Protein AF-A0A819P4D7-F1 (afdb_monomer_lite)

Foldseek 3Di:
DPPDDALCPCVVVVPPPPPPPPPPPPDPDVPDDPPPPPPPDDPDDQADPVRHGDPPDDADPPDRVPPDQDPVRDDPDDPDDPPPCPPPDDPVVVVVVVVVVVVVVVVCVVVDPPPDDDDPDPVVVVCVVVVPDQCPVCPHPNVCLVVQVFDNDDPLVVVVDDDPDDDDDDPVVVVVVVVVVVVSVVVRVVVRVVSNVVVCVVVVVVVVVVVVVCCVVVVVVDDPPCVVPPPVVVVVVVVVVVVVVVVVVVVVVPDDDPPCPVVVVVVVVVDPPPPPPPPPPDDDPPPPVVPD

Sequence (292 aa):
MSRNYSASQFEQTFVPKRLQMYEVPRDPQPGVHPKATMSLNASNCITDNQGHILPGIKRSERSPFGEFIGTWDLPKKIPGPYHVHPMGRTEKSFNSLCAQRDQTIREMEKARVYEIFRFCRSRCHRAFKKKWNPRKSRWTKAHRKFTGKDLATDTTFEFEKRRDEPVKYKRELWQNTLNAMKRVEEIRTKREKHHIMKRLQQGTLDRKAADLREVRDYIHLVRAPNATKPMEEIEMVQKAIQKREEDGELLAKVGTTVATTKKLSALRRRAPKIEVTMETSDNEQMLEEDMA

Radius of gyration: 44.45 Å; chains: 1; bounding box: 92×106×99 Å

Secondary structure (DSSP, 8-state):
--S---TTTTHHHHS----TT--PPPPPPTT-PPPP---S-----SB-TTSPBPTTSPPPSS-TT-----TTTS-SS--S-----SSS--HHHHHHHHHHHHHHHHHHHHT--------SSHHHHHHHHTT--GGG-TTSHHHHHHTTSS--S-GGGGGGPPPSSPPPP-HHHHHHHHHHHHHHHHHHHHHHHHHHHHHHHHHHHHHHHHHHHHHHHSGGGS--TTTTS-HHHHHHHHHHHHHHHHHHHHHHHT---TTHHHHHHHHTTTS----------S-STTSSSTT-

Structure (mmCIF, N/CA/C/O backbone):
data_AF-A0A819P4D7-F1
#
_entry.id   AF-A0A819P4D7-F1
#
loop_
_atom_site.group_PDB
_atom_site.id
_atom_site.type_symbol
_atom_site.label_atom_id
_atom_site.label_alt_id
_atom_site.label_comp_id
_atom_site.label_asym_id
_atom_site.label_entity_id
_atom_site.label_seq_id
_atom_site.pdbx_PDB_ins_code
_atom_site.Cartn_x
_atom_site.Cartn_y
_atom_site.Cartn_z
_atom_site.occupancy
_atom_site.B_iso_or_equiv
_atom_site.auth_seq_id
_atom_site.auth_comp_id
_atom_site.auth_asym_id
_atom_site.auth_atom_id
_atom_site.pdbx_PDB_model_num
ATOM 1 N N . MET A 1 1 ? 0.516 0.178 7.738 1.00 45.44 1 MET A N 1
ATOM 2 C CA . MET A 1 1 ? -0.062 -0.981 7.063 1.00 45.44 1 MET A CA 1
ATOM 3 C C . MET A 1 1 ? -1.019 -1.601 8.058 1.00 45.44 1 MET A C 1
ATOM 5 O O . MET A 1 1 ? -0.567 -2.229 9.007 1.00 45.44 1 MET A O 1
ATOM 9 N N . SER A 1 2 ? -2.308 -1.278 7.952 1.00 39.62 2 SER A N 1
ATOM 10 C CA . SER A 1 2 ? -3.343 -2.060 8.626 1.00 39.62 2 SER A CA 1
ATOM 11 C C . SER A 1 2 ? -3.263 -3.472 8.048 1.00 39.62 2 SER A C 1
ATOM 13 O O . SER A 1 2 ? -3.121 -3.619 6.836 1.00 39.62 2 SER A O 1
ATOM 15 N N . ARG A 1 3 ? -3.258 -4.496 8.906 1.00 43.16 3 ARG A N 1
ATOM 16 C CA . ARG A 1 3 ? -3.109 -5.893 8.468 1.00 43.16 3 ARG A CA 1
ATOM 17 C C . ARG A 1 3 ? -4.271 -6.357 7.582 1.00 43.16 3 ARG A C 1
ATOM 19 O O . ARG A 1 3 ? -4.066 -7.227 6.762 1.00 43.16 3 ARG A O 1
ATOM 26 N N . ASN A 1 4 ? -5.429 -5.702 7.669 1.00 54.38 4 ASN A N 1
ATOM 27 C CA . ASN A 1 4 ? -6.651 -6.128 6.996 1.00 54.38 4 ASN A CA 1
ATOM 28 C C . ASN A 1 4 ? -7.184 -4.951 6.169 1.00 54.38 4 ASN A C 1
ATOM 30 O O . ASN A 1 4 ? -7.932 -4.127 6.686 1.00 54.38 4 ASN A O 1
ATOM 34 N N . TYR A 1 5 ? -6.725 -4.803 4.928 1.00 52.53 5 TYR A N 1
ATOM 35 C CA . TYR A 1 5 ? -7.295 -3.844 3.978 1.00 52.53 5 TYR A CA 1
ATOM 36 C C . TYR A 1 5 ? -7.951 -4.629 2.843 1.00 52.53 5 TYR A C 1
ATOM 38 O O . TYR A 1 5 ? -7.244 -5.168 1.989 1.00 52.53 5 TYR A O 1
ATOM 46 N N . SER A 1 6 ? -9.285 -4.679 2.823 1.00 64.81 6 SER A N 1
ATOM 47 C CA . SER A 1 6 ? -10.045 -5.113 1.647 1.00 64.81 6 SER A CA 1
ATOM 48 C C . SER A 1 6 ? -10.492 -3.887 0.844 1.00 64.81 6 SER A C 1
ATOM 50 O O . SER A 1 6 ? -10.811 -2.836 1.406 1.00 64.81 6 SER A O 1
ATOM 52 N N . ALA A 1 7 ? -10.458 -3.991 -0.488 1.00 59.94 7 ALA A N 1
ATOM 53 C CA . ALA A 1 7 ? -10.755 -2.875 -1.394 1.00 59.94 7 ALA A CA 1
ATOM 54 C C . ALA A 1 7 ? -12.183 -2.325 -1.206 1.00 59.94 7 ALA A C 1
ATOM 56 O O . ALA A 1 7 ? -12.401 -1.120 -1.335 1.00 59.94 7 ALA A O 1
ATOM 57 N N . SER A 1 8 ? -13.100 -3.198 -0.790 1.00 64.44 8 SER A N 1
ATOM 58 C CA . SER A 1 8 ? -14.515 -2.929 -0.555 1.00 64.44 8 SER A CA 1
ATOM 59 C C . SER A 1 8 ? -14.850 -2.458 0.870 1.00 64.44 8 SER A C 1
ATOM 61 O O . SER A 1 8 ? -15.976 -2.041 1.131 1.00 64.44 8 SER A O 1
ATOM 63 N N . GLN A 1 9 ? -13.884 -2.433 1.804 1.00 66.56 9 GLN A N 1
ATOM 64 C CA . GLN A 1 9 ? -14.132 -2.096 3.220 1.00 66.56 9 GLN A CA 1
ATOM 65 C C . GLN A 1 9 ? -14.664 -0.672 3.446 1.00 66.56 9 GLN A C 1
ATOM 67 O O . GLN A 1 9 ? -15.290 -0.396 4.463 1.00 66.56 9 GLN A O 1
ATOM 72 N N . PHE A 1 10 ? -14.405 0.237 2.507 1.00 60.12 10 PHE A N 1
ATOM 73 C CA . PHE A 1 10 ? -14.859 1.629 2.569 1.00 60.12 10 PHE A CA 1
ATOM 74 C C . PHE A 1 10 ? -15.858 1.958 1.461 1.00 60.12 10 PHE A C 1
ATOM 76 O O . PHE A 1 10 ? -16.242 3.105 1.296 1.00 60.12 10 PHE A O 1
ATOM 83 N N . GLU A 1 11 ? -16.270 0.979 0.662 1.00 61.53 11 GLU A N 1
ATOM 84 C CA . GLU A 1 11 ? -17.141 1.228 -0.487 1.00 61.53 11 GLU A CA 1
ATOM 85 C C . GLU A 1 11 ? -18.518 1.710 -0.018 1.00 61.53 11 GLU A C 1
ATOM 87 O O . GLU A 1 11 ? -19.032 2.693 -0.535 1.00 61.53 11 GLU A O 1
ATOM 92 N N . GLN A 1 12 ? -19.032 1.156 1.084 1.00 62.44 12 GLN A N 1
ATOM 93 C CA . GLN A 1 12 ? -20.298 1.574 1.702 1.00 62.44 12 GLN A CA 1
ATOM 94 C C . GLN A 1 12 ? -20.313 3.018 2.240 1.00 62.44 12 GLN A C 1
ATOM 96 O O . GLN A 1 12 ? -21.392 3.586 2.394 1.00 62.44 12 GLN A O 1
ATOM 101 N N . THR A 1 13 ? -19.156 3.624 2.538 1.00 61.19 13 THR A N 1
ATOM 102 C CA . THR A 1 13 ? -19.086 5.025 3.000 1.00 61.19 13 THR A CA 1
ATOM 103 C C . THR A 1 13 ? -18.946 6.025 1.852 1.00 61.19 13 THR A C 1
ATOM 105 O O . THR A 1 13 ? -19.220 7.207 2.051 1.00 61.19 13 THR A O 1
ATOM 108 N N . PHE A 1 14 ? -18.544 5.563 0.662 1.00 59.50 14 PHE A N 1
ATOM 109 C CA . PHE A 1 14 ? -18.392 6.384 -0.546 1.00 59.50 14 PHE A CA 1
ATOM 110 C C . PHE A 1 14 ? -19.484 6.146 -1.596 1.00 59.50 14 PHE A C 1
ATOM 112 O O . PHE A 1 14 ? -19.656 6.992 -2.472 1.00 59.50 14 PHE A O 1
ATOM 119 N N . VAL A 1 15 ? -20.235 5.040 -1.518 1.00 59.53 15 VAL A N 1
ATOM 120 C CA . VAL A 1 15 ? -21.507 4.902 -2.233 1.00 59.53 15 VAL A CA 1
ATOM 121 C C . VAL A 1 15 ? -22.425 6.000 -1.696 1.00 59.53 15 VAL A C 1
ATOM 123 O O . VAL A 1 15 ? -22.655 6.042 -0.483 1.00 59.53 15 VAL A O 1
ATOM 126 N N . PRO A 1 16 ? -22.934 6.910 -2.546 1.00 50.78 16 PRO A N 1
ATOM 127 C CA . PRO A 1 16 ? -23.887 7.902 -2.091 1.00 50.78 16 PRO A CA 1
ATOM 128 C C . PRO A 1 16 ? -25.101 7.144 -1.556 1.00 50.78 16 PRO A C 1
ATOM 130 O O . PRO A 1 16 ? -25.866 6.551 -2.318 1.00 50.78 16 PRO A O 1
ATOM 133 N N . LYS A 1 17 ? -25.281 7.133 -0.230 1.00 58.25 17 LYS A N 1
ATOM 134 C CA . LYS A 1 17 ? -26.586 6.820 0.351 1.00 58.25 17 LYS A CA 1
ATOM 135 C C . LYS A 1 17 ? -27.528 7.803 -0.322 1.00 58.25 17 LYS A C 1
ATOM 137 O O . LYS A 1 17 ? -27.265 9.000 -0.212 1.00 58.25 17 LYS A O 1
ATOM 142 N N . ARG A 1 18 ? -28.523 7.321 -1.084 1.00 54.91 18 ARG A N 1
ATOM 143 C CA . ARG A 1 18 ? -29.545 8.186 -1.695 1.00 54.91 18 ARG A CA 1
ATOM 144 C C . ARG A 1 18 ? -29.945 9.188 -0.621 1.00 54.91 18 ARG A C 1
ATOM 146 O O . ARG A 1 18 ? -30.497 8.788 0.401 1.00 54.91 18 ARG A O 1
ATOM 153 N N . LEU A 1 19 ? -29.540 10.443 -0.802 1.00 51.12 19 LEU A N 1
ATOM 154 C CA . LEU A 1 19 ? -29.854 11.520 0.116 1.00 51.12 19 LEU A CA 1
ATOM 155 C C . LEU A 1 19 ? -31.378 11.575 0.141 1.00 51.12 19 LEU A C 1
ATOM 157 O O . LEU A 1 19 ? -31.987 12.049 -0.810 1.00 51.12 19 LEU A O 1
ATOM 161 N N . GLN A 1 20 ? -31.999 11.069 1.207 1.00 48.69 20 GLN A N 1
ATOM 162 C CA . GLN A 1 20 ? -33.439 11.208 1.444 1.00 48.69 20 GLN A CA 1
ATOM 163 C C . GLN A 1 20 ? -33.825 12.661 1.779 1.00 48.69 20 GLN A C 1
ATOM 165 O O . GLN A 1 20 ? -34.882 12.905 2.334 1.00 48.69 20 GLN A O 1
ATOM 170 N N . MET A 1 21 ? -32.959 13.629 1.477 1.00 48.25 21 MET A N 1
ATOM 171 C CA . MET A 1 21 ? -33.094 15.034 1.853 1.00 48.25 21 MET A CA 1
ATOM 172 C C . MET A 1 21 ? -32.702 15.951 0.685 1.00 48.25 21 MET A C 1
ATOM 174 O O . MET A 1 21 ? -32.063 16.980 0.874 1.00 48.25 21 MET A O 1
ATOM 178 N N . TYR A 1 22 ? -33.080 15.570 -0.536 1.00 49.00 22 TYR A N 1
ATOM 179 C CA . TYR A 1 22 ? -33.437 16.558 -1.553 1.00 49.00 22 TYR A CA 1
ATOM 180 C C . TYR A 1 22 ? -34.952 16.519 -1.726 1.00 49.00 22 TYR A C 1
ATOM 182 O O . TYR A 1 22 ? -35.467 16.143 -2.776 1.00 49.00 22 TYR A O 1
ATOM 190 N N . GLU A 1 23 ? -35.679 16.894 -0.676 1.00 54.19 23 GLU A N 1
ATOM 191 C CA . GLU A 1 23 ? -36.955 17.541 -0.937 1.00 54.19 23 GLU A CA 1
ATOM 192 C C . GLU A 1 23 ? -36.597 18.880 -1.578 1.00 54.19 23 GLU A C 1
ATOM 194 O O . GLU A 1 23 ? -36.058 19.778 -0.930 1.00 54.19 23 GLU A O 1
ATOM 199 N N . VAL A 1 24 ? -36.806 18.978 -2.892 1.00 53.06 24 VAL A N 1
ATOM 200 C CA . VAL A 1 24 ? -36.931 20.282 -3.542 1.00 53.06 24 VAL A CA 1
ATOM 201 C C . VAL A 1 24 ? -37.967 21.045 -2.709 1.00 53.06 24 VAL A C 1
ATOM 203 O O . VAL A 1 24 ? -39.040 20.477 -2.472 1.00 53.06 24 VAL A O 1
ATOM 206 N N . PRO A 1 25 ? -37.655 22.250 -2.186 1.00 54.22 25 PRO A N 1
ATOM 207 C CA . PRO A 1 25 ? -38.617 23.024 -1.417 1.00 54.22 25 PRO A CA 1
ATOM 208 C C . PRO A 1 25 ? -39.927 23.057 -2.191 1.00 54.22 25 PRO A C 1
ATOM 210 O O . PRO A 1 25 ? -39.917 23.385 -3.375 1.00 54.22 25 PRO A O 1
ATOM 213 N N . ARG A 1 26 ? -41.028 22.636 -1.559 1.00 55.47 26 ARG A N 1
ATOM 214 C CA . ARG A 1 26 ? -42.341 22.647 -2.207 1.00 55.47 26 ARG A CA 1
ATOM 215 C C . ARG A 1 26 ? -42.562 24.049 -2.757 1.00 55.47 26 ARG A C 1
ATOM 217 O O . ARG A 1 26 ? -42.510 24.999 -1.971 1.00 55.47 26 ARG A O 1
ATOM 224 N N . ASP A 1 27 ? -42.784 24.165 -4.065 1.00 58.56 27 ASP A N 1
ATOM 225 C CA . ASP A 1 27 ? -43.141 25.448 -4.657 1.00 58.56 27 ASP A CA 1
ATOM 226 C C . ASP A 1 27 ? -44.324 26.004 -3.851 1.00 58.56 27 ASP A C 1
ATOM 228 O O . ASP A 1 27 ? -45.302 25.275 -3.618 1.00 58.56 27 ASP A O 1
ATOM 232 N N . PRO A 1 28 ? -44.221 27.235 -3.316 1.00 59.72 28 PRO A N 1
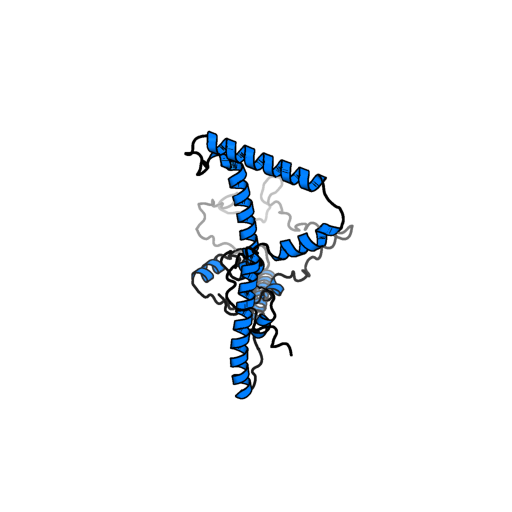ATOM 233 C CA . PRO A 1 28 ? -45.307 27.812 -2.546 1.00 59.72 28 PRO A CA 1
ATOM 234 C C . PRO A 1 28 ? -46.553 27.800 -3.427 1.00 59.72 28 PRO A C 1
ATOM 236 O O . PRO A 1 28 ? -46.482 28.167 -4.601 1.00 59.72 28 PRO A O 1
ATOM 239 N N . GLN A 1 29 ? -47.683 27.333 -2.883 1.00 61.38 29 GLN A N 1
ATOM 240 C CA . GLN A 1 29 ? -48.922 27.291 -3.655 1.00 61.38 29 GLN A CA 1
ATOM 241 C C . GLN A 1 29 ? -49.176 28.676 -4.268 1.00 61.38 29 GLN A C 1
ATOM 243 O O . GLN A 1 29 ? -49.032 29.677 -3.553 1.00 61.38 29 GLN A O 1
ATOM 248 N N . PRO A 1 30 ? -49.517 28.766 -5.566 1.00 53.78 30 PRO A N 1
ATOM 249 C CA . PRO A 1 30 ? -49.748 30.049 -6.211 1.00 53.78 30 PRO A CA 1
ATOM 250 C C . PRO A 1 30 ? -50.834 30.810 -5.438 1.00 53.78 30 PRO A C 1
ATOM 252 O O . PRO A 1 30 ? -51.965 30.348 -5.322 1.00 53.78 30 PRO A O 1
ATOM 255 N N . GLY A 1 31 ? -50.450 31.946 -4.847 1.00 62.72 31 GLY A N 1
ATOM 256 C CA . GLY A 1 31 ? -51.309 32.780 -3.996 1.00 62.72 31 GLY A CA 1
ATOM 257 C C . GLY A 1 31 ? -50.991 32.767 -2.494 1.00 62.72 31 GLY A C 1
ATOM 258 O O . GLY A 1 31 ? -51.570 33.564 -1.759 1.00 62.72 31 GLY A O 1
ATOM 259 N N . VAL A 1 32 ? -50.060 31.931 -2.012 1.00 62.84 32 VAL A N 1
ATOM 260 C CA . VAL A 1 32 ? -49.647 31.910 -0.595 1.00 62.84 32 VAL A CA 1
ATOM 261 C C . VAL A 1 32 ? -48.191 32.351 -0.457 1.00 62.84 32 VAL A C 1
ATOM 263 O O . VAL A 1 32 ? -47.261 31.548 -0.451 1.00 62.84 32 VAL A O 1
ATOM 266 N N . HIS A 1 33 ? -47.987 33.659 -0.331 1.00 59.25 33 HIS A N 1
ATOM 267 C CA . HIS A 1 33 ? -46.703 34.233 0.072 1.00 59.25 33 HIS A CA 1
ATOM 268 C C . HIS A 1 33 ? -46.559 34.141 1.602 1.00 59.25 33 HIS A C 1
ATOM 270 O O . HIS A 1 33 ? -47.569 34.260 2.309 1.00 59.25 33 HIS A O 1
ATOM 276 N N . PRO A 1 34 ? -45.343 33.978 2.160 1.00 58.50 34 PRO A N 1
ATOM 277 C CA . PRO A 1 34 ? -45.145 34.174 3.590 1.00 58.50 34 PRO A CA 1
ATOM 278 C C . PRO A 1 34 ? -45.585 35.600 3.936 1.00 58.50 34 PRO A C 1
ATOM 280 O O . PRO A 1 34 ? -45.047 36.570 3.402 1.00 58.50 34 PRO A O 1
ATOM 283 N N . LYS A 1 35 ? -46.604 35.735 4.792 1.00 59.28 35 LYS A N 1
ATOM 284 C CA . LYS A 1 35 ? -47.033 37.046 5.289 1.00 59.28 35 LYS A CA 1
ATOM 285 C C . LYS A 1 35 ? -45.817 37.698 5.936 1.00 59.28 35 LYS A C 1
ATOM 287 O O . LYS A 1 35 ? -45.205 37.088 6.813 1.00 59.28 35 LYS A O 1
ATOM 292 N N . ALA A 1 36 ? -45.470 38.912 5.508 1.00 56.19 36 ALA A N 1
ATOM 293 C CA . ALA A 1 36 ? -44.514 39.725 6.241 1.00 56.19 36 ALA A CA 1
ATOM 294 C C . ALA A 1 36 ? -44.962 39.726 7.704 1.00 56.19 36 ALA A C 1
ATOM 296 O O . ALA A 1 36 ? -46.117 40.044 7.995 1.00 56.19 36 ALA A O 1
ATOM 297 N N . THR A 1 37 ? -44.091 39.302 8.618 1.00 52.06 37 THR A N 1
ATOM 298 C CA . THR A 1 37 ? -44.315 39.505 10.046 1.00 52.06 37 THR A CA 1
ATOM 299 C C . THR A 1 37 ? -44.428 41.008 10.243 1.00 52.06 37 THR A C 1
ATOM 301 O O . THR A 1 37 ? -43.422 41.708 10.319 1.00 52.06 37 THR A O 1
ATOM 304 N N . MET A 1 38 ? -45.657 41.520 10.260 1.00 49.22 38 MET A N 1
ATOM 305 C CA . MET A 1 38 ? -45.936 42.841 10.786 1.00 49.22 38 MET A CA 1
ATOM 306 C C . MET A 1 38 ? -45.454 42.777 12.227 1.00 49.22 38 MET A C 1
ATOM 308 O O . MET A 1 38 ? -46.011 42.032 13.035 1.00 49.22 38 MET A O 1
ATOM 312 N N . SER A 1 39 ? -44.361 43.473 12.535 1.00 44.41 39 SER A N 1
ATOM 313 C CA . SER A 1 39 ? -44.036 43.737 13.926 1.00 44.41 39 SER A CA 1
ATOM 314 C C . SER A 1 39 ? -45.255 44.445 14.503 1.00 44.41 39 SER A C 1
ATOM 316 O O . SER A 1 39 ? -45.520 45.594 14.163 1.00 44.41 39 SER A O 1
ATOM 318 N N . LEU A 1 40 ? -46.013 43.756 15.357 1.00 52.91 40 LEU A N 1
ATOM 319 C CA . LEU A 1 40 ? -47.090 44.358 16.149 1.00 52.91 40 LEU A CA 1
ATOM 320 C C . LEU A 1 40 ? -46.555 45.437 17.107 1.00 52.91 40 LEU A C 1
ATOM 322 O O . LEU A 1 40 ? -47.333 46.149 17.727 1.00 52.91 40 LEU A O 1
ATOM 326 N N . ASN A 1 41 ? -45.231 45.593 17.179 1.00 56.06 41 ASN A N 1
ATOM 327 C CA . ASN A 1 41 ? -44.552 46.660 17.884 1.00 56.06 41 ASN A CA 1
ATOM 328 C C . ASN A 1 41 ? -43.904 47.582 16.845 1.00 56.06 41 ASN A C 1
ATOM 330 O O . ASN A 1 41 ? -42.719 47.449 16.525 1.00 56.06 41 ASN A O 1
ATOM 334 N N . ALA A 1 42 ? -44.687 48.502 16.287 1.00 57.97 42 ALA A N 1
ATOM 335 C CA . ALA A 1 42 ? -44.108 49.734 15.775 1.00 57.97 42 ALA A CA 1
ATOM 336 C C . ALA A 1 42 ? -43.481 50.465 16.974 1.00 57.97 42 ALA A C 1
ATOM 338 O O . ALA A 1 42 ? -44.080 50.525 18.049 1.00 57.97 42 ALA A O 1
ATOM 339 N N . SER A 1 43 ? -42.258 50.970 16.839 1.00 60.41 43 SER A N 1
ATOM 340 C CA . SER A 1 43 ? -41.668 51.838 17.857 1.00 60.41 43 SER A CA 1
ATOM 341 C C . SER A 1 43 ? -42.530 53.096 17.969 1.00 60.41 43 SER A C 1
ATOM 343 O O . SER A 1 43 ? -42.491 53.946 17.081 1.00 60.41 43 SER A O 1
ATOM 345 N N . ASN A 1 44 ? -43.343 53.189 19.021 1.00 65.31 44 ASN A N 1
ATOM 346 C CA . ASN A 1 44 ? -44.163 54.367 19.278 1.00 65.31 44 ASN A CA 1
ATOM 347 C C . ASN A 1 44 ? -43.245 55.571 19.514 1.00 65.31 44 ASN A C 1
ATOM 349 O O . ASN A 1 44 ? -42.284 55.478 20.281 1.00 65.31 44 ASN A O 1
ATOM 353 N N . CYS A 1 45 ? -43.533 56.692 18.853 1.00 63.34 45 CYS A N 1
ATOM 354 C CA . CYS A 1 45 ? -42.814 57.934 19.100 1.00 63.34 45 CYS A CA 1
ATOM 355 C C . CYS A 1 45 ? -43.055 58.365 20.555 1.00 63.34 45 CYS A C 1
ATOM 357 O O . CYS A 1 45 ? -44.193 58.445 21.008 1.00 63.34 45 CYS A O 1
ATOM 359 N N . ILE A 1 46 ? -41.973 58.594 21.297 1.00 69.19 46 ILE A N 1
ATOM 360 C CA . ILE A 1 46 ? -41.986 58.923 22.735 1.00 69.19 46 ILE A CA 1
ATOM 361 C C . ILE A 1 46 ? -42.286 60.425 22.952 1.00 69.19 46 ILE A C 1
ATOM 363 O O . ILE A 1 46 ? -42.512 60.874 24.077 1.00 69.19 46 ILE A O 1
ATOM 367 N N . THR A 1 47 ? -42.318 61.208 21.871 1.00 73.94 47 THR A N 1
ATOM 368 C CA . THR A 1 47 ? -42.483 62.663 21.884 1.00 73.94 47 THR A CA 1
ATOM 369 C C . THR A 1 47 ? -43.703 63.121 21.091 1.00 73.94 47 THR A C 1
ATOM 371 O O . THR A 1 47 ? -44.024 62.546 20.051 1.00 73.94 47 THR A O 1
ATOM 374 N N . ASP A 1 48 ? -44.322 64.208 21.542 1.00 77.88 48 ASP A N 1
ATOM 375 C CA . ASP A 1 48 ? -45.307 64.986 20.799 1.00 77.88 48 ASP A CA 1
ATOM 376 C C . ASP A 1 48 ? -44.716 65.561 19.509 1.00 77.88 48 ASP A C 1
ATOM 378 O O . ASP A 1 48 ? -43.499 65.696 19.354 1.00 77.88 48 ASP A O 1
ATOM 382 N N . ASN A 1 49 ? -45.590 66.005 18.605 1.00 78.75 49 ASN A N 1
ATOM 383 C CA . ASN A 1 49 ? -45.205 66.637 17.335 1.00 78.75 49 ASN A CA 1
ATOM 384 C C . ASN A 1 49 ? -44.390 67.941 17.511 1.00 78.75 49 ASN A C 1
ATOM 386 O O . ASN A 1 49 ? -43.849 68.460 16.541 1.00 78.75 49 ASN A O 1
ATOM 390 N N . GLN A 1 50 ? -44.289 68.465 18.739 1.00 74.88 50 GLN A N 1
ATOM 391 C CA . GLN A 1 50 ? -43.463 69.621 19.116 1.00 74.88 50 GLN A CA 1
ATOM 392 C C . GLN A 1 50 ? -42.129 69.229 19.785 1.00 74.88 50 GLN A C 1
ATOM 394 O O . GLN A 1 50 ? -41.379 70.094 20.224 1.00 74.88 50 GLN A O 1
ATOM 399 N N . GLY A 1 51 ? -41.822 67.930 19.884 1.00 69.62 51 GLY A N 1
ATOM 400 C CA . GLY A 1 51 ? -40.585 67.411 20.478 1.00 69.62 51 GLY A CA 1
ATOM 401 C C . GLY A 1 51 ? -40.606 67.271 22.005 1.00 69.62 51 GLY A C 1
ATOM 402 O O . GLY A 1 51 ? -39.591 66.918 22.603 1.00 69.62 51 GLY A O 1
ATOM 403 N N . HIS A 1 52 ? -41.744 67.511 22.662 1.00 76.88 52 HIS A N 1
ATOM 404 C CA . HIS A 1 52 ? -41.899 67.285 24.100 1.00 76.88 52 HIS A CA 1
ATOM 405 C C . HIS A 1 52 ? -42.192 65.816 24.408 1.00 76.88 52 HIS A C 1
ATOM 407 O O . HIS A 1 52 ? -42.979 65.183 23.722 1.00 76.88 52 HIS A O 1
ATOM 413 N N . ILE A 1 53 ? -41.575 65.258 25.450 1.00 78.25 53 ILE A N 1
ATOM 414 C CA . ILE A 1 53 ? -41.841 63.876 25.882 1.00 78.25 53 ILE A CA 1
ATOM 415 C C . ILE A 1 53 ? -43.259 63.778 26.459 1.00 78.25 53 ILE A C 1
ATOM 417 O O . ILE A 1 53 ? -43.602 64.587 27.327 1.00 78.25 53 ILE A O 1
ATOM 421 N N . LEU A 1 54 ? -44.017 62.767 26.023 1.00 79.31 54 LEU A N 1
ATOM 422 C CA . LEU A 1 54 ? -45.396 62.509 26.446 1.00 79.31 54 LEU A CA 1
ATOM 423 C C . LEU A 1 54 ? -45.526 62.358 27.980 1.00 79.31 54 LEU A C 1
ATOM 425 O O . LEU A 1 54 ? -44.659 61.748 28.624 1.00 79.31 54 LEU A O 1
ATOM 429 N N . PRO A 1 55 ? -46.612 62.865 28.592 1.00 76.94 55 PRO A N 1
ATOM 430 C CA . PRO A 1 55 ? -46.849 62.729 30.027 1.00 76.94 55 PRO A CA 1
ATOM 431 C C . PRO A 1 55 ? -47.031 61.251 30.416 1.00 76.94 55 PRO A C 1
ATOM 433 O O . PRO A 1 55 ? -47.811 60.526 29.805 1.00 76.94 55 PRO A O 1
ATOM 436 N N . GLY A 1 56 ? -46.295 60.794 31.436 1.00 74.25 56 GLY A N 1
ATOM 437 C CA . GLY A 1 56 ? -46.297 59.398 31.914 1.00 74.25 56 GLY A CA 1
ATOM 438 C C . GLY A 1 56 ? -45.017 58.612 31.602 1.00 74.25 56 GLY A C 1
ATOM 439 O O . GLY A 1 56 ? -44.780 57.558 32.193 1.00 74.25 56 GLY A O 1
ATOM 440 N N . ILE A 1 57 ? -44.149 59.140 30.737 1.00 71.00 57 ILE A N 1
ATOM 441 C CA . ILE A 1 57 ? -42.829 58.565 30.459 1.00 71.00 57 ILE A CA 1
ATOM 442 C C . ILE A 1 57 ? -41.829 59.112 31.484 1.00 71.00 57 ILE A C 1
ATOM 444 O O . ILE A 1 57 ? -41.706 60.326 31.659 1.00 71.00 57 ILE A O 1
ATOM 448 N N . LYS A 1 58 ? -41.128 58.219 32.196 1.00 67.56 58 LYS A N 1
ATOM 449 C CA . LYS A 1 58 ? -40.167 58.600 33.246 1.00 67.56 58 LYS A CA 1
ATOM 450 C C . LYS A 1 58 ? -39.052 59.469 32.651 1.00 67.56 58 LYS A C 1
ATOM 452 O O . LYS A 1 58 ? -38.362 59.035 31.733 1.00 67.56 58 LYS A O 1
ATOM 457 N N . ARG A 1 59 ? -38.863 60.675 33.193 1.00 66.00 59 ARG A N 1
ATOM 458 C CA . ARG A 1 59 ? -37.726 61.558 32.887 1.00 66.00 59 ARG A CA 1
ATOM 459 C C . ARG A 1 59 ? -36.611 61.323 33.905 1.00 66.00 59 ARG A C 1
ATOM 461 O O . ARG A 1 59 ? -36.900 61.044 35.065 1.00 66.00 59 ARG A O 1
ATOM 468 N N . SER A 1 60 ? -35.352 61.443 33.492 1.00 67.00 60 SER A N 1
ATOM 469 C CA . SER A 1 60 ? -34.233 61.508 34.439 1.00 67.00 60 SER A CA 1
ATOM 470 C C . SER A 1 60 ? -34.215 62.861 35.144 1.00 67.00 60 SER A C 1
ATOM 472 O O . SER A 1 60 ? -34.399 63.893 34.504 1.00 67.00 60 SER A O 1
ATOM 474 N N . GLU A 1 61 ? -33.941 62.862 36.447 1.00 66.38 61 GLU A N 1
ATOM 475 C CA . GLU A 1 61 ? -33.913 64.082 37.267 1.00 66.38 61 GLU A CA 1
ATOM 476 C C . GLU A 1 61 ? -32.715 64.991 36.942 1.00 66.38 61 GLU A C 1
ATOM 478 O O . GLU A 1 61 ? -32.779 66.200 37.139 1.00 66.38 61 GLU A O 1
ATOM 483 N N . ARG A 1 62 ? -31.624 64.418 36.416 1.00 65.44 62 ARG A N 1
ATOM 484 C CA . ARG A 1 62 ? -30.333 65.105 36.260 1.00 65.44 62 ARG A CA 1
ATOM 485 C C . ARG A 1 62 ? -30.100 65.731 34.873 1.00 65.44 62 ARG A C 1
ATOM 487 O O . ARG A 1 62 ? -29.314 66.666 34.763 1.00 65.44 62 ARG A O 1
ATOM 494 N N . SER A 1 63 ? -30.753 65.239 33.815 1.00 64.88 63 SER A N 1
ATOM 495 C CA . SER A 1 63 ? -30.576 65.733 32.434 1.00 64.88 63 SER A CA 1
ATOM 496 C C . SER A 1 63 ? -31.836 65.515 31.577 1.00 64.88 63 SER A C 1
ATOM 498 O O . SER A 1 63 ? -32.454 64.454 31.685 1.00 64.88 63 SER A O 1
ATOM 500 N N . PRO A 1 64 ? -32.213 66.458 30.688 1.00 59.34 64 PRO A N 1
ATOM 501 C CA . PRO A 1 64 ? -33.368 66.314 29.792 1.00 59.34 64 PRO A CA 1
ATOM 502 C C . PRO A 1 64 ? -33.212 65.235 28.709 1.00 59.34 64 PRO A C 1
ATOM 504 O O . PRO A 1 64 ? -34.212 64.758 28.182 1.00 59.34 64 PRO A O 1
ATOM 507 N N . PHE A 1 65 ? -31.976 64.846 28.379 1.00 52.38 65 PHE A N 1
ATOM 508 C CA . PHE A 1 65 ? -31.663 63.833 27.361 1.00 52.38 65 PHE A CA 1
ATOM 509 C C . PHE A 1 65 ? -31.378 62.444 27.962 1.00 52.38 65 PHE A C 1
ATOM 511 O O . PHE A 1 65 ? -30.870 61.563 27.272 1.00 52.38 65 PHE A O 1
ATOM 518 N N . GLY A 1 66 ? -31.687 62.238 29.247 1.00 64.94 66 GLY A N 1
ATOM 519 C CA . GLY A 1 66 ? -31.250 61.059 29.997 1.00 64.94 66 GLY A CA 1
ATOM 520 C C . GLY A 1 66 ? -29.961 61.315 30.784 1.00 64.94 66 GLY A C 1
ATOM 521 O O . GLY A 1 66 ? -29.200 62.234 30.474 1.00 64.94 66 GLY A O 1
ATOM 522 N N . GLU A 1 67 ? -29.662 60.466 31.770 1.00 64.94 67 GLU A N 1
ATOM 523 C CA . GLU A 1 67 ? -28.300 60.295 32.306 1.00 64.94 67 GLU A CA 1
ATOM 524 C C . GLU A 1 67 ? -27.459 59.508 31.292 1.00 64.94 67 GLU A C 1
ATOM 526 O O . GLU A 1 67 ? -27.135 58.337 31.480 1.00 64.94 67 GLU A O 1
ATOM 531 N N . PHE A 1 68 ? -27.177 60.127 30.147 1.00 57.75 68 PHE A N 1
ATOM 532 C CA . PHE A 1 68 ? -26.348 59.516 29.121 1.00 57.75 68 PHE A CA 1
ATOM 533 C C . PHE A 1 68 ? -24.904 59.420 29.623 1.00 57.75 68 PHE A C 1
ATOM 535 O O . PHE A 1 68 ? -24.247 60.434 29.853 1.00 57.75 68 PHE A O 1
ATOM 542 N N . ILE A 1 69 ? -24.418 58.192 29.788 1.00 58.88 69 ILE A N 1
ATOM 543 C CA . ILE A 1 69 ? -23.019 57.890 30.087 1.00 58.88 69 ILE A CA 1
ATOM 544 C C . ILE A 1 69 ? -22.383 57.424 28.774 1.00 58.88 69 ILE A C 1
ATOM 546 O O . ILE A 1 69 ? -22.890 56.501 28.132 1.00 58.88 69 ILE A O 1
ATOM 550 N N . GLY A 1 70 ? -21.302 58.080 28.347 1.00 56.16 70 GLY A N 1
ATOM 551 C CA . GLY A 1 70 ? -20.597 57.720 27.118 1.00 56.16 70 GLY A CA 1
ATOM 552 C C . GLY A 1 70 ? -19.996 56.315 27.198 1.00 56.16 70 GLY A C 1
ATOM 553 O O . GLY A 1 70 ? -19.703 55.812 28.278 1.00 56.16 70 GLY A O 1
ATOM 554 N N . THR A 1 71 ? -19.760 55.677 26.049 1.00 56.28 71 THR A N 1
ATOM 555 C CA . THR A 1 71 ? -19.253 54.292 25.953 1.00 56.28 71 THR A CA 1
ATOM 556 C C . THR A 1 71 ? -17.970 54.044 26.760 1.00 56.28 71 THR A C 1
ATOM 558 O O . THR A 1 71 ? -17.724 52.921 27.192 1.00 56.28 71 THR A O 1
ATOM 561 N N . TRP A 1 72 ? -17.164 55.089 26.971 1.00 55.25 72 TRP A N 1
ATOM 562 C CA . TRP A 1 72 ? -15.910 55.047 27.729 1.00 55.25 72 TRP A CA 1
ATOM 563 C C . TRP A 1 72 ? -16.071 55.323 29.228 1.00 55.25 72 TRP A C 1
ATOM 565 O O . TRP A 1 72 ? -15.223 54.897 30.007 1.00 55.25 72 TRP A O 1
ATOM 575 N N . ASP A 1 73 ? -17.171 55.963 29.626 1.00 58.72 73 ASP A N 1
ATOM 576 C CA . ASP A 1 73 ? -17.474 56.326 31.015 1.00 58.72 73 ASP A CA 1
ATOM 577 C C . ASP A 1 73 ? -18.381 55.287 31.700 1.00 58.72 73 ASP A C 1
ATOM 579 O O . ASP A 1 73 ? -18.742 55.421 32.871 1.00 58.72 73 ASP A O 1
ATOM 583 N N . LEU A 1 74 ? -18.753 54.220 30.982 1.00 60.53 74 LEU A N 1
ATOM 584 C CA . LEU A 1 74 ? -19.509 53.099 31.527 1.00 60.53 74 LEU A CA 1
ATOM 585 C C . LEU A 1 74 ? -18.658 52.317 32.547 1.00 60.53 74 LEU A C 1
ATOM 587 O O . LEU A 1 74 ? -17.532 51.909 32.239 1.00 60.53 74 LEU A O 1
ATOM 591 N N . PRO A 1 75 ? -19.197 51.984 33.733 1.00 58.47 75 PRO A N 1
ATOM 592 C CA . PRO A 1 75 ? -18.538 51.029 34.614 1.00 58.47 75 PRO A CA 1
ATOM 593 C C . PRO A 1 75 ? -18.396 49.671 33.905 1.00 58.47 75 PRO A C 1
ATOM 595 O O . PRO A 1 75 ? -19.285 49.248 33.165 1.00 58.47 75 PRO A O 1
ATOM 598 N N . LYS A 1 76 ? -17.303 48.934 34.177 1.00 54.31 76 LYS A N 1
ATOM 599 C CA . LYS A 1 76 ? -17.002 47.608 33.577 1.00 54.31 76 LYS A CA 1
ATOM 600 C C . LYS A 1 76 ? -18.161 46.596 33.645 1.00 54.31 76 LYS A C 1
ATOM 602 O O . LYS A 1 76 ? -18.169 45.631 32.884 1.00 54.31 76 LYS A O 1
ATOM 607 N N . LYS A 1 77 ? -19.110 46.785 34.567 1.00 51.75 77 LYS A N 1
ATOM 608 C CA . LYS A 1 77 ? -20.399 46.088 34.636 1.00 51.75 77 LYS A CA 1
ATOM 609 C C . LYS A 1 77 ? -21.491 47.103 34.967 1.00 51.75 77 LYS A C 1
ATOM 611 O O . LYS A 1 77 ? -21.398 47.766 35.995 1.00 51.75 77 LYS A O 1
ATOM 616 N N . ILE A 1 78 ? -22.530 47.173 34.138 1.00 51.31 78 ILE A N 1
ATOM 617 C CA . ILE A 1 78 ? -23.739 47.955 34.421 1.00 51.31 78 ILE A CA 1
ATOM 618 C C . ILE A 1 78 ? -24.736 47.046 35.155 1.00 51.31 78 ILE A C 1
ATOM 620 O O . ILE A 1 78 ? -25.142 46.029 34.586 1.00 51.31 78 ILE A O 1
ATOM 624 N N . PRO A 1 79 ? -25.149 47.362 36.393 1.00 48.88 79 PRO A N 1
ATOM 625 C CA . PRO A 1 79 ? -26.237 46.657 37.054 1.00 48.88 79 PRO A CA 1
ATOM 626 C C . PRO A 1 79 ? -27.579 47.270 36.613 1.00 48.88 79 PRO A C 1
ATOM 628 O O . PRO A 1 79 ? -28.048 48.249 37.181 1.00 48.88 79 PRO A O 1
ATOM 631 N N . GLY A 1 80 ? -28.183 46.708 35.564 1.00 48.31 80 GLY A N 1
ATOM 632 C CA . GLY A 1 80 ? -29.502 47.071 35.022 1.00 48.31 80 GLY A CA 1
ATOM 633 C C . GLY A 1 80 ? -30.135 45.869 34.307 1.00 48.31 80 GLY A C 1
ATOM 634 O O . GLY A 1 80 ? -29.413 44.913 34.023 1.00 48.31 80 GLY A O 1
ATOM 635 N N . PRO A 1 81 ? -31.465 45.849 34.087 1.00 42.50 81 PRO A N 1
ATOM 636 C CA . PRO A 1 81 ? -32.250 44.622 33.999 1.00 42.50 81 PRO A CA 1
ATOM 637 C C . PRO A 1 81 ? -31.741 43.729 32.873 1.00 42.50 81 PRO A C 1
ATOM 639 O O . PRO A 1 81 ? -31.700 44.129 31.710 1.00 42.50 81 PRO A O 1
ATOM 642 N N . TYR A 1 82 ? -31.354 42.508 33.239 1.00 45.66 82 TYR A N 1
ATOM 643 C CA . TYR A 1 82 ? -30.977 41.465 32.301 1.00 45.66 82 TYR A CA 1
ATOM 644 C C . TYR A 1 82 ? -32.165 41.185 31.374 1.00 45.66 82 TYR A C 1
ATOM 646 O O . TYR A 1 82 ? -33.034 40.372 31.686 1.00 45.66 82 TYR A O 1
ATOM 654 N N . HIS A 1 83 ? -32.218 41.839 30.216 1.00 42.53 83 HIS A N 1
ATOM 655 C CA . HIS A 1 83 ? -32.980 41.302 29.103 1.00 42.53 83 HIS A CA 1
ATOM 656 C C . HIS A 1 83 ? -32.309 39.983 28.730 1.00 42.53 83 HIS A C 1
ATOM 658 O O . HIS A 1 83 ? -31.185 39.948 28.229 1.00 42.53 83 HIS A O 1
ATOM 664 N N . VAL A 1 84 ? -32.979 38.883 29.063 1.00 47.62 84 VAL A N 1
ATOM 665 C CA . VAL A 1 84 ? -32.484 37.517 28.902 1.00 47.62 84 VAL A CA 1
ATOM 666 C C . VAL A 1 84 ? -32.495 37.128 27.426 1.00 47.62 84 VAL A C 1
ATOM 668 O O . VAL A 1 84 ? -33.259 36.263 27.027 1.00 47.62 84 VAL A O 1
ATOM 671 N N . HIS A 1 85 ? -31.685 37.754 26.575 1.00 44.94 85 HIS A N 1
ATOM 672 C CA . HIS A 1 85 ? -31.626 37.379 25.163 1.00 44.94 85 HIS A CA 1
ATOM 673 C C . HIS A 1 85 ? -30.219 37.507 24.568 1.00 4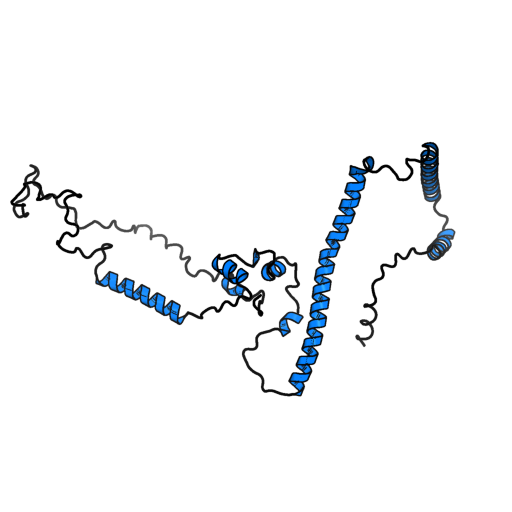4.94 85 HIS A C 1
ATOM 675 O O . HIS A 1 85 ? -29.885 38.544 24.003 1.00 44.94 85 HIS A O 1
ATOM 681 N N . PRO A 1 86 ? -29.429 36.413 24.562 1.00 50.25 86 PRO A N 1
ATOM 682 C CA . PRO A 1 86 ? -28.274 36.298 23.675 1.00 50.25 86 PRO A CA 1
ATOM 683 C C . PRO A 1 86 ? -28.681 36.223 22.193 1.00 50.25 86 PRO A C 1
ATOM 685 O O . PRO A 1 86 ? -27.898 36.613 21.344 1.00 50.25 86 PRO A O 1
ATOM 688 N N . MET A 1 87 ? -29.900 35.756 21.881 1.00 47.53 87 MET A N 1
ATOM 689 C CA . MET A 1 87 ? -30.537 35.791 20.551 1.00 47.53 87 MET A CA 1
ATOM 690 C C . MET A 1 87 ? -32.067 35.637 20.709 1.00 47.53 87 MET A C 1
ATOM 692 O O . MET A 1 87 ? -32.593 34.558 20.460 1.00 47.53 87 MET A O 1
ATOM 696 N N . GLY A 1 88 ? -32.777 36.658 21.204 1.00 49.38 88 GLY A N 1
ATOM 697 C CA . GLY A 1 88 ? -34.245 36.839 21.086 1.00 49.38 88 GLY A CA 1
ATOM 698 C C . GLY A 1 88 ? -35.213 35.669 21.379 1.00 49.38 88 GLY A C 1
ATOM 699 O O . GLY A 1 88 ? -36.357 35.715 20.938 1.00 49.38 88 GLY A O 1
ATOM 700 N N . ARG A 1 89 ? -34.797 34.594 22.053 1.00 53.84 89 ARG A N 1
ATOM 701 C CA . ARG A 1 89 ? -35.582 33.363 22.232 1.00 53.84 89 ARG A CA 1
ATOM 702 C C . ARG A 1 89 ? -36.060 33.211 23.668 1.00 53.84 89 ARG A C 1
ATOM 704 O O . ARG A 1 89 ? -35.266 33.335 24.597 1.00 53.84 89 ARG A O 1
ATOM 711 N N . THR A 1 90 ? -37.353 32.932 23.848 1.00 68.50 90 THR A N 1
ATOM 712 C CA . THR A 1 90 ? -37.944 32.636 25.163 1.00 68.50 90 THR A CA 1
ATOM 713 C C . THR A 1 90 ? -37.212 31.467 25.819 1.00 68.50 90 THR A C 1
ATOM 715 O O . THR A 1 90 ? -36.779 30.540 25.132 1.00 68.50 90 THR A O 1
ATOM 718 N N . GLU A 1 91 ? -37.104 31.472 27.146 1.00 70.62 91 GLU A N 1
ATOM 719 C CA . GLU A 1 91 ? -36.383 30.450 27.920 1.00 70.62 91 GLU A CA 1
ATOM 720 C C . GLU A 1 91 ? -36.820 29.016 27.569 1.00 70.62 91 GLU A C 1
ATOM 722 O O . GLU A 1 91 ? -35.995 28.124 27.376 1.00 70.62 91 GLU A O 1
ATOM 727 N N . LYS A 1 92 ? -38.125 28.816 27.341 1.00 72.00 92 LYS A N 1
ATOM 728 C CA . LYS A 1 92 ? -38.693 27.539 26.880 1.00 72.00 92 LYS A CA 1
ATOM 729 C C . LYS A 1 92 ? -38.089 27.070 25.552 1.00 72.00 92 LYS A C 1
ATOM 731 O O . LYS A 1 92 ? -37.774 25.893 25.396 1.00 72.00 92 LYS A O 1
ATOM 736 N N . SER A 1 93 ? -37.907 27.985 24.600 1.00 66.50 93 SER A N 1
ATOM 737 C CA . SER A 1 93 ? -37.333 27.666 23.289 1.00 66.50 93 SER A CA 1
ATOM 738 C C . SER A 1 93 ? -35.823 27.415 23.351 1.00 66.50 93 SER A C 1
ATOM 740 O O . SER A 1 93 ? -35.326 26.541 22.645 1.00 66.50 93 SER A O 1
ATOM 742 N N . PHE A 1 94 ? -35.102 28.110 24.235 1.00 73.06 94 PHE A N 1
ATOM 743 C CA . PHE A 1 94 ? -33.689 27.836 24.506 1.00 73.06 94 PHE A CA 1
ATOM 744 C C . PHE A 1 94 ? -33.501 26.436 25.105 1.00 73.06 94 PHE A C 1
ATOM 746 O O . PHE A 1 94 ? -32.709 25.644 24.595 1.00 73.06 94 PHE A O 1
ATOM 753 N N . ASN A 1 95 ? -34.301 26.093 26.116 1.00 79.44 95 ASN A N 1
ATOM 754 C CA . ASN A 1 95 ? -34.260 24.780 26.756 1.00 79.44 95 ASN A CA 1
ATOM 755 C C . ASN A 1 95 ? -34.637 23.653 25.781 1.00 79.44 95 ASN A C 1
ATOM 757 O O . ASN A 1 95 ? -33.996 22.605 25.783 1.00 79.44 95 ASN A O 1
ATOM 761 N N . SER A 1 96 ? -35.611 23.882 24.893 1.00 72.69 96 SER A N 1
ATOM 762 C CA . SER A 1 96 ? -35.987 22.928 23.839 1.00 72.69 96 SER A CA 1
ATOM 763 C C . SER A 1 96 ? -34.853 22.669 22.836 1.00 72.69 96 SER A C 1
ATOM 765 O O . SER A 1 96 ? -34.596 21.515 22.493 1.00 72.69 96 SER A O 1
ATOM 767 N N . LEU A 1 97 ? -34.126 23.708 22.414 1.00 70.69 97 LEU A N 1
ATOM 768 C CA . LEU A 1 97 ? -32.978 23.565 21.510 1.00 70.69 97 LEU A CA 1
ATOM 769 C C . LEU A 1 97 ? -31.788 22.870 22.179 1.00 70.69 97 LEU A C 1
ATOM 771 O O . LEU A 1 97 ? -31.149 22.019 21.561 1.00 70.69 97 LEU A O 1
ATOM 775 N N . CYS A 1 98 ? -31.501 23.201 23.441 1.00 76.62 98 CYS A N 1
ATOM 776 C CA . CYS A 1 98 ? -30.490 22.491 24.224 1.00 76.62 98 CYS A CA 1
ATOM 777 C C . CYS A 1 98 ? -30.853 21.009 24.367 1.00 76.62 98 CYS A C 1
ATOM 779 O O . CYS A 1 98 ? -30.007 20.155 24.116 1.00 76.62 98 CYS A O 1
ATOM 781 N N . ALA A 1 99 ? -32.119 20.694 24.659 1.00 81.75 99 ALA A N 1
ATOM 782 C CA . ALA A 1 99 ? -32.595 19.317 24.730 1.00 81.75 99 ALA A CA 1
ATOM 783 C C . ALA A 1 99 ? -32.453 18.578 23.385 1.00 81.75 99 ALA A C 1
ATOM 785 O O . ALA A 1 99 ? -31.965 17.452 23.373 1.00 81.75 99 ALA A O 1
ATOM 786 N N . GLN A 1 100 ? -32.785 19.211 22.252 1.00 76.94 100 GLN A N 1
ATOM 787 C CA . GLN A 1 100 ? -32.582 18.631 20.914 1.00 76.94 100 GLN A CA 1
ATOM 788 C C . GLN A 1 100 ? -31.100 18.387 20.594 1.00 76.94 100 GLN A C 1
ATOM 790 O O . GLN A 1 100 ? -30.737 17.324 20.088 1.00 76.94 100 GLN A O 1
ATOM 795 N N . ARG A 1 101 ? -30.217 19.338 20.917 1.00 82.25 101 ARG A N 1
ATOM 796 C CA . ARG A 1 101 ? -28.765 19.169 20.762 1.00 82.25 101 ARG A CA 1
ATOM 797 C C . ARG A 1 101 ? -28.259 17.999 21.604 1.00 82.25 101 ARG A C 1
ATOM 799 O O . ARG A 1 101 ? -27.512 17.158 21.122 1.00 82.25 101 ARG A O 1
ATOM 806 N N . ASP A 1 102 ? -28.678 17.920 22.857 1.00 82.00 102 ASP A N 1
ATOM 807 C CA . ASP A 1 102 ? -28.214 16.869 23.757 1.00 82.00 102 ASP A CA 1
ATOM 808 C C . ASP A 1 102 ? -28.787 15.499 23.355 1.00 82.00 102 ASP A C 1
ATOM 810 O O . ASP A 1 102 ? -28.105 14.483 23.468 1.00 82.00 102 ASP A O 1
ATOM 814 N N . GLN A 1 103 ? -30.007 15.460 22.815 1.00 83.88 103 GLN A N 1
ATOM 815 C CA . GLN A 1 103 ? -30.631 14.254 22.276 1.00 83.88 103 GLN A CA 1
ATOM 816 C C . GLN A 1 103 ? -29.929 13.766 21.004 1.00 83.88 103 GLN A C 1
ATOM 818 O O . GLN A 1 103 ? -29.600 12.587 20.919 1.00 83.88 103 GLN A O 1
ATOM 823 N N . THR A 1 104 ? -29.591 14.670 20.081 1.00 75.00 104 THR A N 1
ATOM 824 C CA . THR A 1 104 ? -28.784 14.340 18.892 1.00 75.00 104 THR A CA 1
ATOM 825 C C . THR A 1 104 ? -27.376 13.877 19.267 1.00 75.00 104 THR A C 1
ATOM 827 O O . THR A 1 104 ? -26.904 12.889 18.716 1.00 75.00 104 THR A O 1
ATOM 830 N N . ILE A 1 105 ? -26.721 14.496 20.257 1.00 77.12 105 ILE A N 1
ATOM 831 C CA . ILE A 1 105 ? -25.437 14.009 20.793 1.00 77.12 105 ILE A CA 1
ATOM 832 C C . ILE A 1 105 ? -25.592 12.595 21.368 1.00 77.12 105 ILE A C 1
ATOM 834 O O . ILE A 1 105 ? -24.803 11.720 21.024 1.00 77.12 105 ILE A O 1
ATOM 838 N N . ARG A 1 106 ? -26.628 12.331 22.177 1.00 79.94 106 ARG A N 1
ATOM 839 C CA . ARG A 1 106 ? -26.900 10.994 22.740 1.00 79.94 106 ARG A CA 1
ATOM 840 C C . ARG A 1 106 ? -27.224 9.954 21.671 1.00 79.94 106 ARG A C 1
ATOM 842 O O . ARG A 1 106 ? -26.825 8.803 21.809 1.00 79.94 106 ARG A O 1
ATOM 849 N N . GLU A 1 107 ? -27.946 10.322 20.619 1.00 76.88 107 GLU A N 1
ATOM 850 C CA . GLU A 1 107 ? -28.218 9.452 19.470 1.00 76.88 107 GLU A CA 1
ATOM 851 C C . GLU A 1 107 ? -26.938 9.163 18.684 1.00 76.88 107 GLU A C 1
ATOM 853 O O . GLU A 1 107 ? -26.668 8.006 18.362 1.00 76.88 107 GLU A O 1
ATOM 858 N N . MET A 1 108 ? -26.096 10.179 18.462 1.00 70.38 108 MET A N 1
ATOM 859 C CA . MET A 1 108 ? -24.769 10.005 17.870 1.00 70.38 108 MET A CA 1
ATOM 860 C C . MET A 1 108 ? -23.855 9.141 18.743 1.00 70.38 108 MET A C 1
ATOM 862 O O . MET A 1 108 ? -23.053 8.391 18.196 1.00 70.38 108 MET A O 1
ATOM 866 N N . GLU A 1 109 ? -23.969 9.217 20.071 1.00 71.31 109 GLU A N 1
ATOM 867 C CA . GLU A 1 109 ? -23.233 8.390 21.034 1.00 71.31 109 GLU A CA 1
ATOM 868 C C . GLU A 1 109 ? -23.754 6.949 21.106 1.00 71.31 109 GLU A C 1
ATOM 870 O O . GLU A 1 109 ? -22.952 6.019 21.117 1.00 71.31 109 GLU A O 1
ATOM 875 N N . LYS A 1 110 ? -25.074 6.734 21.062 1.00 70.62 110 LYS A N 1
ATOM 876 C CA . LYS A 1 110 ? -25.684 5.397 20.942 1.00 70.62 110 LYS A CA 1
ATOM 877 C C . LYS A 1 110 ? -25.340 4.725 19.613 1.00 70.62 110 LYS A C 1
ATOM 879 O O . LYS A 1 110 ? -25.122 3.520 19.576 1.00 70.62 110 LYS A O 1
ATOM 884 N N . ALA A 1 111 ? -25.259 5.501 18.533 1.00 62.91 111 ALA A N 1
ATOM 885 C CA . ALA A 1 111 ? -24.820 5.037 17.219 1.00 62.91 111 ALA A CA 1
ATOM 886 C C . ALA A 1 111 ? -23.289 4.948 17.091 1.00 62.91 111 ALA A C 1
ATOM 888 O O . ALA A 1 111 ? -22.774 4.560 16.038 1.00 62.91 111 ALA A O 1
ATOM 889 N N . ARG A 1 112 ? -22.538 5.318 18.138 1.00 51.09 112 ARG A N 1
ATOM 890 C CA . ARG A 1 112 ? -21.080 5.412 18.107 1.00 51.09 112 ARG A CA 1
ATOM 891 C C . ARG A 1 112 ? -20.458 4.031 18.217 1.00 51.09 112 ARG A C 1
ATOM 893 O O . ARG A 1 112 ? -19.914 3.628 19.240 1.00 51.09 112 ARG A O 1
ATOM 900 N N . VAL A 1 113 ? -20.451 3.323 17.098 1.00 56.03 113 VAL A N 1
ATOM 901 C CA . VAL A 1 113 ? -19.420 2.325 16.846 1.00 56.03 113 VAL A CA 1
ATOM 902 C C . VAL A 1 113 ? -18.109 3.107 16.769 1.00 56.03 113 VAL A C 1
ATOM 904 O O . VAL A 1 113 ? -17.853 3.811 15.794 1.00 56.03 113 VAL A O 1
ATOM 907 N N . TYR A 1 114 ? -17.304 3.084 17.832 1.00 66.25 114 TYR A N 1
ATOM 908 C CA . TYR A 1 114 ? -15.991 3.721 17.803 1.00 66.25 114 TYR A CA 1
ATOM 909 C C . TYR A 1 114 ? -15.157 3.057 16.702 1.00 66.25 114 TYR A C 1
ATOM 911 O O . TYR A 1 114 ? -14.715 1.916 16.841 1.00 66.25 114 TYR A O 1
ATOM 919 N N . GLU A 1 115 ? -14.948 3.760 15.590 1.00 79.00 115 GLU A N 1
ATOM 920 C CA . GLU A 1 115 ? -14.073 3.286 14.525 1.00 79.00 115 GLU A CA 1
ATOM 921 C C . GLU A 1 115 ? -12.624 3.304 15.024 1.00 79.00 115 GLU A C 1
ATOM 923 O O . GLU A 1 115 ? -11.994 4.351 15.201 1.00 79.00 115 GLU A O 1
ATOM 928 N N . ILE A 1 116 ? -12.088 2.114 15.293 1.00 87.69 116 ILE A N 1
ATOM 929 C CA . ILE A 1 116 ? -10.716 1.954 15.772 1.00 87.69 116 ILE A CA 1
ATOM 930 C C . ILE A 1 116 ? -9.760 1.981 14.574 1.00 87.69 116 ILE A C 1
ATOM 932 O O . ILE A 1 116 ? -9.627 0.999 13.839 1.00 87.69 116 ILE A O 1
ATOM 936 N N . PHE A 1 117 ? -9.012 3.075 14.414 1.00 91.88 117 PHE A N 1
ATOM 937 C CA . PHE A 1 117 ? -7.949 3.178 13.410 1.00 91.88 117 PHE A CA 1
ATOM 938 C C . PHE A 1 117 ? -6.598 2.715 13.968 1.00 91.88 117 PHE A C 1
ATOM 940 O O . PHE A 1 117 ? -6.028 3.329 14.870 1.00 91.88 117 PHE A O 1
ATOM 947 N N . ARG A 1 118 ? -6.035 1.643 13.394 1.00 93.38 118 ARG A N 1
ATOM 948 C CA . ARG A 1 118 ? -4.703 1.128 13.756 1.00 93.38 118 ARG A CA 1
ATOM 949 C C . ARG A 1 118 ? -3.644 1.594 12.757 1.00 93.38 118 ARG A C 1
ATOM 951 O O . ARG A 1 118 ? -3.756 1.351 11.555 1.00 93.38 118 ARG A O 1
ATOM 958 N N . PHE A 1 119 ? -2.567 2.199 13.255 1.00 94.94 119 PHE A N 1
ATOM 959 C CA . PHE A 1 119 ? -1.446 2.676 12.440 1.00 94.94 119 PHE A CA 1
ATOM 960 C C . PHE A 1 119 ? -0.175 1.890 12.750 1.00 94.94 119 PHE A C 1
ATOM 962 O O . PHE A 1 119 ? 0.109 1.586 13.900 1.00 94.94 119 PHE A O 1
ATOM 969 N N . CYS A 1 120 ? 0.629 1.595 11.726 1.00 93.62 120 CYS A N 1
ATOM 970 C CA . CYS A 1 120 ? 1.883 0.861 11.931 1.00 93.62 120 CYS A CA 1
ATOM 971 C C . CYS A 1 120 ? 3.020 1.737 12.473 1.00 93.62 120 CYS A C 1
ATOM 973 O O . CYS A 1 120 ? 3.963 1.214 13.048 1.00 93.62 120 CYS A O 1
ATOM 975 N N . ARG A 1 121 ? 2.994 3.050 12.199 1.00 95.06 121 ARG A N 1
ATOM 976 C CA . ARG A 1 121 ? 4.063 4.011 12.519 1.00 95.06 121 ARG A CA 1
ATOM 977 C C . ARG A 1 121 ? 3.484 5.412 12.699 1.00 95.06 121 ARG A C 1
ATOM 979 O O . ARG A 1 121 ? 2.453 5.742 12.101 1.00 95.06 121 ARG A O 1
ATOM 986 N N . SER A 1 122 ? 4.214 6.270 13.411 1.00 96.56 122 SER A N 1
ATOM 987 C CA . SER A 1 122 ? 3.844 7.672 13.662 1.00 96.56 122 SER A CA 1
ATOM 988 C C . SER A 1 122 ? 3.611 8.478 12.377 1.00 96.56 122 SER A C 1
ATOM 990 O O . SER A 1 122 ? 2.687 9.287 12.327 1.00 96.56 122 SER A O 1
ATOM 992 N N . ARG A 1 123 ? 4.361 8.206 11.297 1.00 95.31 123 ARG A N 1
ATOM 993 C CA . ARG A 1 123 ? 4.151 8.822 9.971 1.00 95.31 123 ARG A CA 1
ATOM 994 C C . ARG A 1 123 ? 2.717 8.648 9.461 1.00 95.31 123 ARG A C 1
ATOM 996 O O . ARG A 1 123 ? 2.123 9.611 8.989 1.00 95.31 123 ARG A O 1
ATOM 1003 N N . CYS A 1 124 ? 2.162 7.437 9.560 1.00 95.31 124 CYS A N 1
ATOM 1004 C CA . CYS A 1 124 ? 0.807 7.147 9.078 1.00 95.31 124 CYS A CA 1
ATOM 1005 C C . CYS A 1 124 ? -0.245 7.846 9.945 1.00 95.31 124 CYS A C 1
ATOM 1007 O O . CYS A 1 124 ? -1.194 8.410 9.415 1.00 95.31 124 CYS A O 1
ATOM 1009 N N . HIS A 1 125 ? -0.033 7.867 11.263 1.00 95.44 125 HIS A N 1
ATOM 1010 C CA . HIS A 1 125 ? -0.916 8.556 12.200 1.00 95.44 125 HIS A CA 1
ATOM 1011 C C . HIS A 1 125 ? -0.925 10.078 11.973 1.00 95.44 125 HIS A C 1
ATOM 1013 O O . HIS A 1 125 ? -1.988 10.690 11.923 1.00 95.44 125 HIS A O 1
ATOM 1019 N N . ARG A 1 126 ? 0.243 10.701 11.748 1.00 96.62 126 ARG A N 1
ATOM 1020 C CA . ARG A 1 126 ? 0.335 12.130 11.396 1.00 96.62 126 ARG A CA 1
ATOM 1021 C C . ARG A 1 126 ? -0.325 12.433 10.050 1.00 96.62 126 ARG A C 1
ATOM 1023 O O . ARG A 1 126 ? -1.039 13.422 9.948 1.00 96.62 126 ARG A O 1
ATOM 1030 N N . ALA A 1 127 ? -0.113 11.592 9.036 1.00 95.31 127 ALA A N 1
ATOM 1031 C CA . ALA A 1 127 ? -0.768 11.746 7.735 1.00 95.31 127 ALA A CA 1
ATOM 1032 C C . ALA A 1 127 ? -2.300 11.664 7.862 1.00 95.31 127 ALA A C 1
ATOM 1034 O O . ALA A 1 127 ? -3.008 12.483 7.283 1.00 95.31 127 ALA A O 1
ATOM 1035 N N . PHE A 1 128 ? -2.801 10.736 8.681 1.00 95.12 128 PHE A N 1
ATOM 1036 C CA . PHE A 1 128 ? -4.226 10.617 8.984 1.00 95.12 128 PHE A CA 1
ATOM 1037 C C . PHE A 1 128 ? -4.776 11.849 9.715 1.00 95.12 128 PHE A C 1
ATOM 1039 O O . PHE A 1 128 ? -5.788 12.397 9.291 1.00 95.12 128 PHE A O 1
ATOM 1046 N N . LYS A 1 129 ? -4.079 12.358 10.743 1.00 94.19 129 LYS A N 1
ATOM 1047 C CA . LYS A 1 129 ? -4.455 13.611 11.430 1.00 94.19 129 LYS A CA 1
ATOM 1048 C C . LYS A 1 129 ? -4.506 14.810 10.481 1.00 94.19 129 LYS A C 1
ATOM 1050 O O . LYS A 1 129 ? -5.376 15.660 10.611 1.00 94.19 129 LYS A O 1
ATOM 1055 N N . LYS A 1 130 ? -3.610 14.846 9.490 1.00 94.44 130 LYS A N 1
ATOM 1056 C CA . LYS A 1 130 ? -3.606 15.840 8.406 1.00 94.44 130 LYS A CA 1
ATOM 1057 C C . LYS A 1 130 ? -4.648 15.562 7.311 1.00 94.44 130 LYS A C 1
ATOM 1059 O O . LYS A 1 130 ? -4.642 16.246 6.294 1.00 94.44 130 LYS A O 1
ATOM 1064 N N . LYS A 1 131 ? -5.516 14.561 7.491 1.00 92.62 131 LYS A N 1
ATOM 1065 C CA . LYS A 1 131 ? -6.568 14.146 6.550 1.00 92.62 131 LYS A CA 1
ATOM 1066 C C . LYS A 1 131 ? -6.036 13.810 5.151 1.00 92.62 131 LYS A C 1
ATOM 1068 O O . LYS A 1 131 ? -6.692 14.047 4.140 1.00 92.62 131 LYS A O 1
ATOM 1073 N N . TRP A 1 132 ? -4.830 13.245 5.073 1.00 93.44 132 TRP A N 1
ATOM 1074 C CA . TRP A 1 132 ? -4.267 12.809 3.797 1.00 93.44 132 TRP A CA 1
ATOM 1075 C C . TRP A 1 132 ? -5.009 11.581 3.271 1.00 93.44 132 TRP A C 1
ATOM 1077 O O . TRP A 1 132 ? -5.109 10.564 3.957 1.00 93.44 132 TRP A O 1
ATOM 1087 N N . ASN A 1 133 ? -5.474 11.647 2.022 1.00 93.62 133 ASN A N 1
ATOM 1088 C CA . ASN A 1 133 ? -6.155 10.527 1.380 1.00 93.62 133 ASN A CA 1
ATOM 1089 C C . ASN A 1 133 ? -5.138 9.447 0.943 1.00 93.62 133 ASN A C 1
ATOM 1091 O O . ASN A 1 133 ? -4.316 9.712 0.055 1.00 93.62 133 ASN A O 1
ATOM 1095 N N . PRO A 1 134 ? -5.197 8.214 1.485 1.00 95.75 134 PRO A N 1
ATOM 1096 C CA . PRO A 1 134 ? -4.266 7.149 1.121 1.00 95.75 134 PRO A CA 1
ATOM 1097 C C . PRO A 1 134 ? -4.355 6.762 -0.363 1.00 95.75 134 PRO A C 1
ATOM 1099 O O . PRO A 1 134 ? -3.328 6.443 -0.951 1.00 95.75 134 PRO A O 1
ATOM 1102 N N . ARG A 1 135 ? -5.517 6.890 -1.022 1.00 94.88 135 ARG A N 1
ATOM 1103 C CA . ARG A 1 135 ? -5.661 6.607 -2.466 1.00 94.88 135 ARG A CA 1
ATOM 1104 C C . ARG A 1 135 ? -4.874 7.573 -3.352 1.00 94.88 135 ARG A C 1
ATOM 1106 O O . ARG A 1 135 ? -4.510 7.210 -4.463 1.00 94.88 135 ARG A O 1
ATOM 1113 N N . LYS A 1 136 ? -4.567 8.781 -2.867 1.00 94.19 136 LYS A N 1
ATOM 1114 C CA . LYS A 1 136 ? -3.711 9.756 -3.570 1.00 94.19 136 LYS A CA 1
ATOM 1115 C C . LYS A 1 136 ? -2.230 9.626 -3.187 1.00 94.19 136 LYS A C 1
ATOM 1117 O O . LYS A 1 136 ? -1.363 10.189 -3.847 1.00 94.19 136 LYS A O 1
ATOM 1122 N N . SER A 1 137 ? -1.913 8.871 -2.134 1.00 94.56 137 SER A N 1
ATOM 1123 C CA . SER A 1 137 ? -0.550 8.752 -1.617 1.00 94.56 137 SER A CA 1
ATOM 1124 C C . SER A 1 137 ? 0.212 7.608 -2.296 1.00 94.56 137 SER A C 1
ATOM 1126 O O . SER A 1 137 ? 0.004 6.436 -1.970 1.00 94.56 137 SER A O 1
ATOM 1128 N N . ARG A 1 138 ? 1.122 7.957 -3.223 1.00 94.50 138 ARG A N 1
ATOM 1129 C CA . ARG A 1 138 ? 1.761 7.031 -4.188 1.00 94.50 138 ARG A CA 1
ATOM 1130 C C . ARG A 1 138 ? 2.446 5.799 -3.584 1.00 94.50 138 ARG A C 1
ATOM 1132 O O . ARG A 1 138 ? 2.483 4.750 -4.218 1.00 94.50 138 ARG A O 1
ATOM 1139 N N . TRP A 1 139 ? 2.982 5.918 -2.371 1.00 92.94 139 TRP A N 1
ATOM 1140 C CA . TRP A 1 139 ? 3.722 4.850 -1.685 1.00 92.94 139 TRP A CA 1
ATOM 1141 C C . TRP A 1 139 ? 2.819 3.841 -0.955 1.00 92.94 139 TRP A C 1
ATOM 1143 O O . TRP A 1 139 ? 3.297 2.800 -0.507 1.00 92.94 139 TRP A O 1
ATOM 1153 N N . THR A 1 140 ? 1.525 4.128 -0.798 1.00 95.94 140 THR A N 1
ATOM 1154 C CA . THR A 1 140 ? 0.608 3.249 -0.060 1.00 95.94 140 THR A CA 1
ATOM 1155 C C . THR A 1 140 ? 0.079 2.111 -0.933 1.00 95.94 140 THR A C 1
ATOM 1157 O O . THR A 1 140 ? -0.106 2.258 -2.142 1.00 95.94 140 THR A O 1
ATOM 1160 N N . LYS A 1 141 ? -0.243 0.972 -0.307 1.00 94.94 141 LYS A N 1
ATOM 1161 C CA . LYS A 1 141 ? -0.893 -0.156 -0.994 1.00 94.94 141 LYS A CA 1
ATOM 1162 C C . LYS A 1 141 ? -2.286 0.196 -1.527 1.00 94.94 141 LYS A C 1
ATOM 1164 O O . LYS A 1 141 ? -2.645 -0.283 -2.594 1.00 94.94 141 LYS A O 1
ATOM 1169 N N . ALA A 1 142 ? -3.020 1.082 -0.849 1.00 96.00 142 ALA A N 1
ATOM 1170 C CA . ALA A 1 142 ? -4.317 1.572 -1.318 1.00 96.00 142 ALA A CA 1
ATOM 1171 C C . ALA A 1 142 ? -4.198 2.273 -2.681 1.00 96.00 142 ALA A C 1
ATOM 1173 O O . ALA A 1 142 ? -4.917 1.926 -3.611 1.00 96.00 142 ALA A O 1
ATOM 1174 N N . HIS A 1 143 ? -3.243 3.199 -2.833 1.00 96.94 143 HIS A N 1
ATOM 1175 C CA . HIS A 1 143 ? -2.975 3.828 -4.128 1.00 96.94 143 HIS A CA 1
ATOM 1176 C C . HIS A 1 143 ? -2.499 2.816 -5.175 1.00 96.94 143 HIS A C 1
ATOM 1178 O O . HIS A 1 143 ? -2.955 2.854 -6.315 1.00 96.94 143 HIS A O 1
ATOM 1184 N N . ARG A 1 144 ? -1.590 1.900 -4.811 1.00 96.75 144 ARG A N 1
ATOM 1185 C CA . ARG A 1 144 ? -1.067 0.896 -5.751 1.00 96.75 144 ARG A CA 1
ATOM 1186 C C . ARG A 1 144 ? -2.164 -0.024 -6.288 1.00 96.75 144 ARG A C 1
ATOM 1188 O O . ARG A 1 144 ? -2.190 -0.250 -7.488 1.00 96.75 144 ARG A O 1
ATOM 1195 N N . LYS A 1 145 ? -3.086 -0.494 -5.446 1.00 94.44 145 LYS A N 1
ATOM 1196 C CA . LYS A 1 145 ? -4.240 -1.292 -5.891 1.00 94.44 145 LYS A CA 1
ATOM 1197 C C . LYS A 1 145 ? -5.225 -0.460 -6.718 1.00 94.44 145 LYS A C 1
ATOM 1199 O O . LYS A 1 145 ? -5.633 -0.902 -7.780 1.00 94.44 145 LYS A O 1
ATOM 1204 N N . PHE A 1 146 ? -5.533 0.767 -6.287 1.00 95.56 146 PHE A N 1
ATOM 1205 C CA . PHE A 1 146 ? -6.432 1.670 -7.021 1.00 95.56 146 PHE A CA 1
ATOM 1206 C C . PHE A 1 146 ? -5.918 2.019 -8.427 1.00 95.56 146 PHE A C 1
ATOM 1208 O O . PHE A 1 146 ? -6.695 2.119 -9.363 1.00 95.56 146 PHE A O 1
ATOM 1215 N N . THR A 1 147 ? -4.602 2.179 -8.581 1.00 95.19 147 THR A N 1
ATOM 1216 C CA . THR A 1 147 ? -3.958 2.469 -9.875 1.00 95.19 147 THR A CA 1
ATOM 1217 C C . THR A 1 147 ? -3.618 1.221 -10.692 1.00 95.19 147 THR A C 1
ATOM 1219 O O . THR A 1 147 ? -2.957 1.344 -11.718 1.00 95.19 147 THR A O 1
ATOM 1222 N N . GLY A 1 148 ? -3.996 0.021 -10.236 1.00 93.69 148 GLY A N 1
ATOM 1223 C CA . GLY A 1 148 ? -3.694 -1.230 -10.941 1.00 93.69 148 GLY A CA 1
ATOM 1224 C C . GLY A 1 148 ? -2.208 -1.609 -10.947 1.00 93.69 148 GLY A C 1
ATOM 1225 O O . GLY A 1 148 ? -1.748 -2.347 -11.810 1.00 93.69 148 GLY A O 1
ATOM 1226 N N . LYS A 1 149 ? -1.404 -1.100 -10.004 1.00 94.56 149 LYS A N 1
ATOM 1227 C CA . LYS A 1 149 ? 0.015 -1.474 -9.878 1.00 94.56 149 LYS A CA 1
ATOM 1228 C C . LYS A 1 149 ? 0.222 -2.824 -9.202 1.00 94.56 149 LYS A C 1
ATOM 1230 O O . LYS A 1 149 ? 1.200 -3.504 -9.509 1.00 94.56 149 LYS A O 1
ATOM 1235 N N . ASP A 1 150 ? -0.656 -3.158 -8.271 1.00 94.25 150 ASP A N 1
ATOM 1236 C CA . ASP A 1 150 ? -0.657 -4.424 -7.546 1.00 94.25 150 ASP A CA 1
ATOM 1237 C C . ASP A 1 150 ? -1.939 -5.175 -7.894 1.00 94.25 150 ASP A C 1
ATOM 1239 O O . ASP A 1 150 ? -2.959 -4.540 -8.164 1.00 94.25 150 ASP A O 1
ATOM 1243 N N . LEU A 1 151 ? -1.890 -6.505 -7.834 1.00 94.75 151 LEU A N 1
ATOM 1244 C CA . LEU A 1 151 ? -3.055 -7.349 -8.071 1.00 94.75 151 LEU A CA 1
ATOM 1245 C C . LEU A 1 151 ? -4.148 -7.029 -7.032 1.00 94.75 151 LEU A C 1
ATOM 1247 O O . LEU A 1 151 ? -3.899 -7.047 -5.820 1.00 94.75 151 LEU A O 1
ATOM 1251 N N . ALA A 1 152 ? -5.337 -6.655 -7.508 1.00 91.06 152 ALA A N 1
ATOM 1252 C CA . ALA A 1 152 ? -6.452 -6.218 -6.666 1.00 91.06 152 ALA A CA 1
ATOM 1253 C C . ALA A 1 152 ? -7.532 -7.298 -6.518 1.00 91.06 152 ALA A C 1
ATOM 1255 O O . ALA A 1 152 ? -8.015 -7.514 -5.409 1.00 91.06 152 ALA A O 1
ATOM 1256 N N . THR A 1 153 ? -7.863 -7.978 -7.616 1.00 89.69 153 THR A N 1
ATOM 1257 C CA . THR A 1 153 ? -8.898 -9.013 -7.722 1.00 89.69 153 THR A CA 1
ATOM 1258 C C . THR A 1 153 ? -8.240 -10.362 -7.994 1.00 89.69 153 THR A C 1
ATOM 1260 O O . THR A 1 153 ? -7.759 -10.597 -9.101 1.00 89.69 153 THR A O 1
ATOM 1263 N N . ASP A 1 154 ? -8.174 -11.227 -6.985 1.00 92.75 154 ASP A N 1
ATOM 1264 C CA . ASP A 1 154 ? -7.644 -12.585 -7.118 1.00 92.75 154 ASP A CA 1
ATOM 1265 C C . ASP A 1 154 ? -8.310 -13.519 -6.107 1.00 92.75 154 ASP A C 1
ATOM 1267 O O . ASP A 1 154 ? -8.601 -13.110 -4.981 1.00 92.75 154 ASP A O 1
ATOM 1271 N N . THR A 1 155 ? -8.499 -14.780 -6.496 1.00 94.25 155 THR A N 1
ATOM 1272 C CA . THR A 1 155 ? -9.154 -15.793 -5.656 1.00 94.25 155 THR A CA 1
ATOM 1273 C C . THR A 1 155 ? -8.334 -16.138 -4.416 1.00 94.25 155 THR A C 1
ATOM 1275 O O . THR A 1 155 ? -8.892 -16.490 -3.380 1.00 94.25 155 THR A O 1
ATOM 1278 N N . THR A 1 156 ? -7.006 -15.966 -4.456 1.00 93.12 156 THR A N 1
ATOM 1279 C CA . THR A 1 156 ? -6.158 -16.196 -3.274 1.00 93.12 156 THR A CA 1
ATOM 1280 C C . THR A 1 156 ? -6.485 -15.247 -2.116 1.00 93.12 156 THR A C 1
ATOM 1282 O O . THR A 1 156 ? -6.289 -15.613 -0.957 1.00 93.12 156 THR A O 1
ATOM 1285 N N . PHE A 1 157 ? -7.040 -14.057 -2.386 1.00 91.19 157 PHE A N 1
ATOM 1286 C CA . PHE A 1 157 ? -7.414 -13.099 -1.339 1.00 91.19 157 PHE A CA 1
ATOM 1287 C C . PHE A 1 157 ? -8.661 -13.513 -0.548 1.00 91.19 157 PHE A C 1
ATOM 1289 O O . PHE A 1 157 ? -8.868 -13.015 0.559 1.00 91.19 157 PHE A O 1
ATOM 1296 N N . GLU A 1 158 ? -9.476 -14.432 -1.066 1.00 91.62 158 GLU A N 1
ATOM 1297 C CA . GLU A 1 158 ? -10.689 -14.902 -0.387 1.00 91.62 158 GLU A CA 1
ATOM 1298 C C . GLU A 1 158 ? -10.369 -15.745 0.858 1.00 91.62 158 GLU A C 1
ATOM 1300 O O . GLU A 1 158 ? -11.133 -15.748 1.827 1.00 91.62 158 GLU A O 1
ATOM 1305 N N . PHE A 1 159 ? -9.193 -16.383 0.893 1.00 91.06 159 PHE A N 1
ATOM 1306 C CA . PHE A 1 159 ? -8.734 -17.177 2.036 1.00 91.06 159 PHE A CA 1
ATOM 1307 C C . PHE A 1 159 ? -8.409 -16.326 3.282 1.00 91.06 159 PHE A C 1
ATOM 1309 O O . PHE A 1 159 ? -8.469 -16.841 4.401 1.00 91.06 159 PHE A O 1
ATOM 1316 N N . GLU A 1 160 ? -8.119 -15.025 3.122 1.00 90.00 160 GLU A N 1
ATOM 1317 C CA . GLU A 1 160 ? -7.751 -14.092 4.209 1.00 90.00 160 GLU A CA 1
ATOM 1318 C C . GLU A 1 160 ? -8.978 -13.445 4.901 1.00 90.00 160 GLU A C 1
ATOM 1320 O O . GLU A 1 160 ? -8.863 -12.470 5.648 1.00 90.00 160 GLU A O 1
ATOM 1325 N N . LYS A 1 161 ? -10.189 -13.965 4.666 1.00 90.38 161 LYS A N 1
ATOM 1326 C CA . LYS A 1 161 ? -11.429 -13.398 5.214 1.00 90.38 161 LYS A CA 1
ATOM 1327 C C . LYS A 1 161 ? -11.485 -13.486 6.748 1.00 90.38 161 LYS A C 1
ATOM 1329 O O . LYS A 1 161 ? -11.151 -14.507 7.354 1.00 90.38 161 LYS A O 1
ATOM 1334 N N . ARG A 1 162 ? -11.985 -12.419 7.384 1.00 90.44 162 ARG A N 1
ATOM 1335 C CA . ARG A 1 162 ? -12.311 -12.409 8.818 1.00 90.44 162 ARG A CA 1
ATOM 1336 C C . ARG A 1 162 ? -13.469 -13.374 9.084 1.00 90.44 162 ARG A C 1
ATOM 1338 O O . ARG A 1 162 ? -14.502 -13.285 8.427 1.00 90.44 162 ARG A O 1
ATOM 1345 N N . ARG A 1 163 ? -13.275 -14.288 10.034 1.00 89.88 163 ARG A N 1
ATOM 1346 C CA . ARG A 1 163 ? -14.305 -15.215 10.514 1.00 89.88 163 ARG A CA 1
ATOM 1347 C C . ARG A 1 163 ? -14.859 -14.668 11.822 1.00 89.88 163 ARG A C 1
ATOM 1349 O O . ARG A 1 163 ? -14.081 -14.433 12.745 1.00 89.88 163 ARG A O 1
ATOM 1356 N N . ASP A 1 164 ? -16.164 -14.439 11.865 1.00 93.00 164 ASP A N 1
ATOM 1357 C CA . ASP A 1 164 ? -16.844 -13.918 13.055 1.00 93.00 164 ASP A CA 1
ATOM 1358 C C . ASP A 1 164 ? -17.309 -15.050 13.989 1.00 93.00 164 ASP A C 1
ATOM 1360 O O . ASP A 1 164 ? -17.483 -14.830 15.184 1.00 93.00 164 ASP A O 1
ATOM 1364 N N . GLU A 1 165 ? -17.398 -16.279 13.470 1.00 91.06 165 GLU A N 1
ATOM 1365 C CA . GLU A 1 165 ? -17.740 -17.482 14.228 1.00 91.06 165 GLU A CA 1
ATOM 1366 C C . GLU A 1 165 ? -16.515 -18.395 14.415 1.00 91.06 165 GLU A C 1
ATOM 1368 O O . GLU A 1 165 ? -15.816 -18.713 13.441 1.00 91.06 165 GLU A O 1
ATOM 1373 N N . PRO A 1 166 ? -16.221 -18.831 15.653 1.00 94.75 166 PRO A N 1
ATOM 1374 C CA . PRO A 1 166 ? -15.143 -19.771 15.915 1.00 94.75 166 PRO A CA 1
ATOM 1375 C C . PRO A 1 166 ? -15.553 -21.205 15.562 1.00 94.75 166 PRO A C 1
ATOM 1377 O O . PRO A 1 166 ? -16.686 -21.628 15.775 1.00 94.75 166 PRO A O 1
ATOM 1380 N N . VAL A 1 167 ? -14.589 -21.993 15.089 1.00 94.12 167 VAL A N 1
ATOM 1381 C CA . VAL A 1 167 ? -14.768 -23.424 14.812 1.00 94.12 167 VAL A CA 1
ATOM 1382 C C . VAL A 1 167 ? -14.129 -24.237 15.936 1.00 94.12 167 VAL A C 1
ATOM 1384 O O . VAL A 1 167 ? -13.024 -23.920 16.383 1.00 94.12 167 VAL A O 1
ATOM 1387 N N . LYS A 1 168 ? -14.801 -25.305 16.388 1.00 96.75 168 LYS A N 1
ATOM 1388 C CA . LYS A 1 168 ? -14.237 -26.234 17.378 1.00 96.75 168 LYS A CA 1
ATOM 1389 C C . LYS A 1 168 ? -12.945 -26.851 16.837 1.00 96.75 168 LYS A C 1
ATOM 1391 O O . LYS A 1 168 ? -12.901 -27.324 15.702 1.00 96.75 168 LYS A O 1
ATOM 1396 N N . TYR A 1 169 ? -11.906 -26.867 17.665 1.00 97.06 169 TYR A N 1
ATOM 1397 C CA . TYR A 1 169 ? -10.606 -27.406 17.284 1.00 97.06 169 TYR A CA 1
ATOM 1398 C C . TYR A 1 169 ? -10.695 -28.879 16.853 1.00 97.06 169 TYR A C 1
ATOM 1400 O O . TYR A 1 169 ? -11.278 -29.712 17.549 1.00 97.06 169 TYR A O 1
ATOM 1408 N N . LYS A 1 170 ? -10.062 -29.191 15.718 1.00 97.62 170 LYS A N 1
ATOM 1409 C CA . LYS A 1 170 ? -9.775 -30.546 15.231 1.00 97.62 170 LYS A CA 1
ATOM 1410 C C . LYS A 1 170 ? -8.340 -30.563 14.700 1.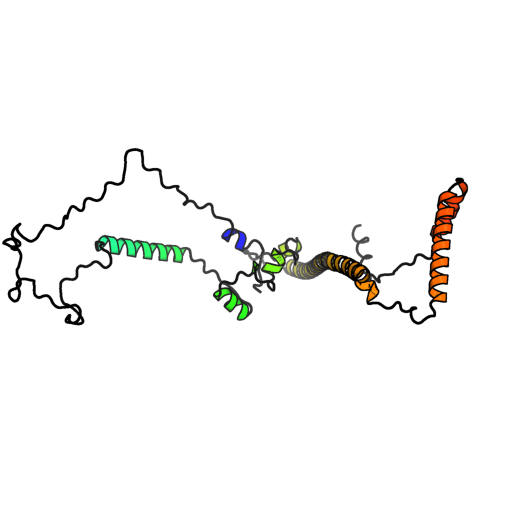00 97.62 170 LYS A C 1
ATOM 1412 O O . LYS A 1 170 ? -7.974 -29.686 13.917 1.00 97.62 170 LYS A O 1
ATOM 1417 N N . ARG A 1 171 ? -7.534 -31.548 15.110 1.00 97.56 171 ARG A N 1
ATOM 1418 C CA . ARG A 1 171 ? -6.100 -31.615 14.768 1.00 97.56 171 ARG A CA 1
ATOM 1419 C C . ARG A 1 171 ? -5.858 -31.718 13.260 1.00 97.56 171 ARG A C 1
ATOM 1421 O O . ARG A 1 171 ? -5.048 -30.963 12.733 1.00 97.56 171 ARG A O 1
ATOM 1428 N N . GLU A 1 172 ? -6.586 -32.603 12.585 1.00 97.62 172 GLU A N 1
ATOM 1429 C CA . GLU A 1 172 ? -6.480 -32.834 11.136 1.00 97.62 172 GLU A CA 1
ATOM 1430 C C . GLU A 1 172 ? -6.821 -31.577 10.331 1.00 97.62 172 GLU A C 1
ATOM 1432 O O . GLU A 1 172 ? -6.058 -31.166 9.461 1.00 97.62 172 GLU A O 1
ATOM 1437 N N . LEU A 1 173 ? -7.922 -30.900 10.686 1.00 97.00 173 LEU A N 1
ATOM 1438 C CA . LEU A 1 173 ? -8.310 -29.628 10.072 1.00 97.00 173 LEU A CA 1
ATOM 1439 C C . LEU A 1 173 ? -7.180 -28.606 10.200 1.00 97.00 173 LEU A C 1
ATOM 1441 O O . LEU A 1 173 ? -6.835 -27.954 9.218 1.00 97.00 173 LEU A O 1
ATOM 1445 N N . TRP A 1 174 ? -6.576 -28.502 11.388 1.00 96.25 174 TRP A N 1
ATOM 1446 C CA . TRP A 1 174 ? -5.491 -27.558 11.637 1.00 96.25 174 TRP A CA 1
ATOM 1447 C C . TRP A 1 174 ? -4.241 -27.868 10.798 1.00 96.25 174 TRP A C 1
ATOM 1449 O O . TRP A 1 174 ? -3.678 -26.971 10.168 1.00 96.25 174 TRP A O 1
ATOM 1459 N N . GLN A 1 175 ? -3.833 -29.139 10.726 1.00 97.88 175 GLN A N 1
ATOM 1460 C CA . GLN A 1 175 ? -2.703 -29.579 9.898 1.00 97.88 175 GLN A CA 1
ATOM 1461 C C . GLN A 1 175 ? -2.943 -29.292 8.409 1.00 97.88 175 GLN A C 1
ATOM 1463 O O . GLN A 1 175 ? -2.089 -28.690 7.754 1.00 97.88 175 GLN A O 1
ATOM 1468 N N . ASN A 1 176 ? -4.134 -29.618 7.902 1.00 97.94 176 ASN A N 1
ATOM 1469 C CA . ASN A 1 176 ? -4.518 -29.344 6.518 1.00 97.94 176 ASN A CA 1
ATOM 1470 C C . ASN A 1 176 ? -4.523 -27.839 6.224 1.00 97.94 176 ASN A C 1
ATOM 1472 O O . ASN A 1 176 ? -4.002 -27.417 5.192 1.00 97.94 176 ASN A O 1
ATOM 1476 N N . THR A 1 177 ? -5.024 -27.007 7.146 1.00 96.56 177 THR A N 1
ATOM 1477 C CA . THR A 1 177 ? -4.983 -25.547 6.977 1.00 96.56 177 THR A CA 1
ATOM 1478 C C . THR A 1 177 ? -3.562 -24.994 6.932 1.00 96.56 177 THR A C 1
ATOM 1480 O O . THR A 1 177 ? -3.295 -24.128 6.105 1.00 96.56 177 THR A O 1
ATOM 1483 N N . LEU A 1 178 ? -2.627 -25.500 7.744 1.00 96.50 178 LEU A N 1
ATOM 1484 C CA . LEU A 1 178 ? -1.231 -25.043 7.712 1.00 96.50 178 LEU A CA 1
ATOM 1485 C C . LEU A 1 178 ? -0.551 -25.364 6.375 1.00 96.50 178 LEU A C 1
ATOM 1487 O O . LEU A 1 178 ? 0.170 -24.524 5.835 1.00 96.50 178 LEU A O 1
ATOM 1491 N N . ASN A 1 179 ? -0.804 -26.553 5.825 1.00 97.75 179 ASN A N 1
ATOM 1492 C CA . ASN A 1 179 ? -0.279 -26.950 4.519 1.00 97.75 179 ASN A CA 1
ATOM 1493 C C . ASN A 1 179 ? -0.912 -26.123 3.389 1.00 97.75 179 ASN A C 1
ATOM 1495 O O . ASN A 1 179 ? -0.197 -25.576 2.547 1.00 97.75 179 ASN A O 1
ATOM 1499 N N . ALA A 1 180 ? -2.237 -25.946 3.419 1.00 97.44 180 ALA A N 1
ATOM 1500 C CA . ALA A 1 180 ? -2.958 -25.128 2.449 1.00 97.44 180 ALA A CA 1
ATOM 1501 C C . ALA A 1 180 ? -2.495 -23.661 2.470 1.00 97.44 180 ALA A C 1
ATOM 1503 O O . ALA A 1 180 ? -2.289 -23.071 1.413 1.00 97.44 180 ALA A O 1
ATOM 1504 N N . MET A 1 181 ? -2.260 -23.076 3.650 1.00 95.69 181 MET A N 1
ATOM 1505 C CA . MET A 1 181 ? -1.779 -21.694 3.781 1.00 95.69 181 MET A CA 1
ATOM 1506 C C . MET A 1 181 ? -0.429 -21.473 3.091 1.00 95.69 181 MET A C 1
ATOM 1508 O O . MET A 1 181 ? -0.268 -20.476 2.389 1.00 95.69 181 MET A O 1
ATOM 1512 N N . LYS A 1 182 ? 0.525 -22.401 3.248 1.00 97.06 182 LYS A N 1
ATOM 1513 C CA . LYS A 1 182 ? 1.827 -22.326 2.559 1.00 97.06 182 LYS A CA 1
ATOM 1514 C C . LYS A 1 182 ? 1.641 -22.344 1.044 1.00 97.06 182 LYS A C 1
ATOM 1516 O O . LYS A 1 182 ? 2.165 -21.481 0.343 1.00 97.06 182 LYS A O 1
ATOM 1521 N N . ARG A 1 183 ? 0.825 -23.282 0.557 1.00 97.62 183 ARG A N 1
ATOM 1522 C CA . ARG A 1 183 ? 0.556 -23.439 -0.873 1.00 97.62 183 ARG A CA 1
ATOM 1523 C C . ARG A 1 183 ? -0.133 -22.213 -1.479 1.00 97.62 183 ARG A C 1
ATOM 1525 O O . ARG A 1 183 ? 0.228 -21.778 -2.570 1.00 97.62 183 ARG A O 1
ATOM 1532 N N . VAL A 1 184 ? -1.104 -21.634 -0.775 1.00 96.94 184 VAL A N 1
ATOM 1533 C CA . VAL A 1 184 ? -1.808 -20.420 -1.220 1.00 96.94 184 VAL A CA 1
ATOM 1534 C C . VAL A 1 184 ? -0.846 -19.233 -1.324 1.00 96.94 184 VAL A C 1
ATOM 1536 O O . VAL A 1 184 ? -0.932 -18.476 -2.290 1.00 96.94 184 VAL A O 1
ATOM 1539 N N . GLU A 1 185 ? 0.108 -19.094 -0.400 1.00 97.06 185 GLU A N 1
ATOM 1540 C CA . GLU A 1 185 ? 1.107 -18.017 -0.448 1.00 97.06 185 GLU A CA 1
ATOM 1541 C C . GLU A 1 185 ? 2.061 -18.159 -1.649 1.00 97.06 185 GLU A C 1
ATOM 1543 O O . GLU A 1 185 ? 2.363 -17.181 -2.337 1.00 97.06 185 GLU A O 1
ATOM 1548 N N . GLU A 1 186 ? 2.487 -19.379 -1.983 1.00 97.38 186 GLU A N 1
ATOM 1549 C CA . GLU A 1 186 ? 3.275 -19.634 -3.198 1.00 97.38 186 GLU A CA 1
ATOM 1550 C C . GLU A 1 186 ? 2.515 -19.230 -4.467 1.00 97.38 186 GLU A C 1
ATOM 1552 O O . GLU A 1 186 ? 3.059 -18.551 -5.339 1.00 97.38 186 GLU A O 1
ATOM 1557 N N . ILE A 1 187 ? 1.239 -19.611 -4.571 1.00 97.44 187 ILE A N 1
ATOM 1558 C CA . ILE A 1 187 ? 0.397 -19.264 -5.722 1.00 97.44 187 ILE A CA 1
ATOM 1559 C C . ILE A 1 187 ? 0.219 -17.745 -5.807 1.00 97.44 187 ILE A C 1
ATOM 1561 O O . ILE A 1 187 ? 0.389 -17.158 -6.880 1.00 97.44 187 ILE A O 1
ATOM 1565 N N . ARG A 1 188 ? -0.063 -17.091 -4.675 1.00 96.31 188 ARG A N 1
ATOM 1566 C CA . ARG A 1 188 ? -0.209 -15.636 -4.583 1.00 96.31 188 ARG A CA 1
ATOM 1567 C C . ARG A 1 188 ? 1.056 -14.920 -5.049 1.00 96.31 188 ARG A C 1
ATOM 1569 O O . ARG A 1 188 ? 0.985 -14.052 -5.918 1.00 96.31 188 ARG A O 1
ATOM 1576 N N . THR A 1 189 ? 2.221 -15.299 -4.526 1.00 96.69 189 THR A N 1
ATOM 1577 C CA . THR A 1 189 ? 3.498 -14.665 -4.894 1.00 96.69 189 THR A CA 1
ATOM 1578 C C . THR A 1 189 ? 3.837 -14.868 -6.370 1.00 96.69 189 THR A C 1
ATOM 1580 O O . THR A 1 189 ? 4.295 -13.923 -7.017 1.00 96.69 189 THR A O 1
ATOM 1583 N N . LYS A 1 190 ? 3.564 -16.050 -6.940 1.00 97.69 190 LYS A N 1
ATOM 1584 C CA . LYS A 1 190 ? 3.712 -16.306 -8.384 1.00 97.69 190 LYS A CA 1
ATOM 1585 C C . LYS A 1 190 ? 2.816 -15.382 -9.218 1.00 97.69 190 LYS A C 1
ATOM 1587 O O . LYS A 1 190 ? 3.311 -14.718 -10.129 1.00 97.69 190 LYS A O 1
ATOM 1592 N N . ARG A 1 191 ? 1.526 -15.267 -8.877 1.00 97.19 191 ARG A N 1
ATOM 1593 C CA . ARG A 1 191 ? 0.566 -14.396 -9.588 1.00 97.19 191 ARG A CA 1
ATOM 1594 C C . ARG A 1 191 ? 0.924 -12.914 -9.473 1.00 97.19 191 ARG A C 1
ATOM 1596 O O . ARG A 1 191 ? 0.898 -12.194 -10.471 1.00 97.19 191 ARG A O 1
ATOM 1603 N N . GLU A 1 192 ? 1.315 -12.455 -8.284 1.00 96.19 192 GLU A N 1
ATOM 1604 C CA . GLU A 1 192 ? 1.755 -11.073 -8.065 1.00 96.19 192 GLU A CA 1
ATOM 1605 C C . GLU A 1 192 ? 3.006 -10.741 -8.896 1.00 96.19 192 GLU A C 1
ATOM 1607 O O . GLU A 1 192 ? 3.049 -9.694 -9.549 1.00 96.19 192 GLU A O 1
ATOM 1612 N N . LYS A 1 193 ? 4.000 -11.642 -8.931 1.00 97.19 193 LYS A N 1
ATOM 1613 C CA . LYS A 1 193 ? 5.199 -11.491 -9.772 1.00 97.19 193 LYS A CA 1
ATOM 1614 C C . LYS A 1 193 ? 4.834 -11.420 -11.250 1.00 97.19 193 LYS A C 1
ATOM 1616 O O . LYS A 1 193 ? 5.274 -10.494 -11.926 1.00 97.19 193 LYS A O 1
ATOM 1621 N N . HIS A 1 194 ? 3.992 -12.332 -11.734 1.00 96.88 194 HIS A N 1
ATOM 1622 C CA . HIS A 1 194 ? 3.549 -12.334 -13.128 1.00 96.88 194 HIS A CA 1
ATOM 1623 C C . HIS A 1 194 ? 2.849 -11.017 -13.509 1.00 96.88 194 HIS A C 1
ATOM 1625 O O . HIS A 1 194 ? 3.197 -10.398 -14.514 1.00 96.88 194 HIS A O 1
ATOM 1631 N N . HIS A 1 195 ? 1.936 -10.522 -12.666 1.00 96.25 195 HIS A N 1
ATOM 1632 C CA . HIS A 1 195 ? 1.260 -9.239 -12.878 1.00 96.25 195 HIS A CA 1
ATOM 1633 C C . HIS A 1 195 ? 2.250 -8.062 -12.962 1.00 96.25 195 HIS A C 1
ATOM 1635 O O . HIS A 1 195 ? 2.124 -7.183 -13.817 1.00 96.25 195 HIS A O 1
ATOM 1641 N N . ILE A 1 196 ? 3.265 -8.045 -12.092 1.00 95.88 196 ILE A N 1
ATOM 1642 C CA . ILE A 1 196 ? 4.312 -7.017 -12.116 1.00 95.88 196 ILE A CA 1
ATOM 1643 C C . ILE A 1 196 ? 5.152 -7.122 -13.395 1.00 95.88 196 ILE A C 1
ATOM 1645 O O . ILE A 1 196 ? 5.389 -6.096 -14.033 1.00 95.88 196 ILE A O 1
ATOM 1649 N N . MET A 1 197 ? 5.569 -8.329 -13.781 1.00 96.31 197 MET A N 1
ATOM 1650 C CA . MET A 1 197 ? 6.395 -8.564 -14.970 1.00 96.31 197 MET A CA 1
ATOM 1651 C C . MET A 1 197 ? 5.675 -8.157 -16.252 1.00 96.31 197 MET A C 1
ATOM 1653 O O . MET A 1 197 ? 6.224 -7.382 -17.032 1.00 96.31 197 MET A O 1
ATOM 1657 N N . LYS A 1 198 ? 4.413 -8.568 -16.418 1.00 95.31 198 LYS A N 1
ATOM 1658 C CA . LYS A 1 198 ? 3.577 -8.189 -17.565 1.00 95.31 198 LYS A CA 1
ATOM 1659 C C . LYS A 1 198 ? 3.466 -6.671 -17.714 1.00 95.31 198 LYS A C 1
ATOM 1661 O O . LYS A 1 198 ? 3.570 -6.138 -18.812 1.00 95.31 198 LYS A O 1
ATOM 1666 N N . ARG A 1 199 ? 3.322 -5.950 -16.597 1.00 94.00 199 ARG A N 1
ATOM 1667 C CA . ARG A 1 199 ? 3.294 -4.481 -16.608 1.00 94.00 199 ARG A CA 1
ATOM 1668 C C . ARG A 1 199 ? 4.652 -3.872 -16.978 1.00 94.00 199 ARG A C 1
ATOM 1670 O O . ARG A 1 199 ? 4.698 -2.874 -17.687 1.00 94.00 199 ARG A O 1
ATOM 1677 N N . LEU A 1 200 ? 5.754 -4.416 -16.461 1.00 94.44 200 LEU A N 1
ATOM 1678 C CA . LEU A 1 200 ? 7.102 -3.898 -16.731 1.00 94.44 200 LEU A CA 1
ATOM 1679 C C . LEU A 1 200 ? 7.564 -4.165 -18.170 1.00 94.44 200 LEU A C 1
ATOM 1681 O O . LEU A 1 200 ? 8.374 -3.397 -18.689 1.00 94.44 200 LEU A O 1
ATOM 1685 N N . GLN A 1 201 ? 7.027 -5.200 -18.820 1.00 95.19 201 GLN A N 1
ATOM 1686 C CA . GLN A 1 201 ? 7.338 -5.552 -20.204 1.00 95.19 201 GLN A CA 1
ATOM 1687 C C . GLN A 1 201 ? 7.089 -4.383 -21.167 1.00 95.19 201 GLN A C 1
ATOM 1689 O O . GLN A 1 201 ? 7.951 -4.102 -21.996 1.00 95.19 201 GLN A O 1
ATOM 1694 N N . GLN A 1 202 ? 5.998 -3.627 -21.000 1.00 93.19 202 GLN A N 1
ATOM 1695 C CA . GLN A 1 202 ? 5.711 -2.457 -21.842 1.00 93.19 202 GLN A CA 1
ATOM 1696 C C . GLN A 1 202 ? 6.850 -1.427 -21.806 1.00 93.19 202 GLN A C 1
ATOM 1698 O O . GLN A 1 202 ? 7.311 -0.968 -22.844 1.00 93.19 202 GLN A O 1
ATOM 1703 N N . GLY A 1 203 ? 7.403 -1.160 -20.620 1.00 94.75 203 GLY A N 1
ATOM 1704 C CA . GLY A 1 203 ? 8.510 -0.216 -20.467 1.00 94.75 203 GLY A CA 1
ATOM 1705 C C . GLY A 1 203 ? 9.823 -0.680 -21.110 1.00 94.75 203 GLY A C 1
ATOM 1706 O O . GLY A 1 203 ? 10.733 0.124 -21.284 1.00 94.75 203 GLY A O 1
ATOM 1707 N N . THR A 1 204 ? 9.975 -1.965 -21.449 1.00 95.19 204 THR A N 1
ATOM 1708 C CA . THR A 1 204 ? 11.112 -2.433 -22.266 1.00 95.19 204 THR A CA 1
ATOM 1709 C C . THR A 1 204 ? 10.905 -2.118 -23.744 1.00 95.19 204 THR A C 1
ATOM 1711 O O . THR A 1 204 ? 11.855 -1.723 -24.413 1.00 95.19 204 THR A O 1
ATOM 1714 N N . LEU A 1 205 ? 9.669 -2.239 -24.237 1.00 95.12 205 LEU A N 1
ATOM 1715 C CA . LEU A 1 205 ? 9.309 -1.911 -25.616 1.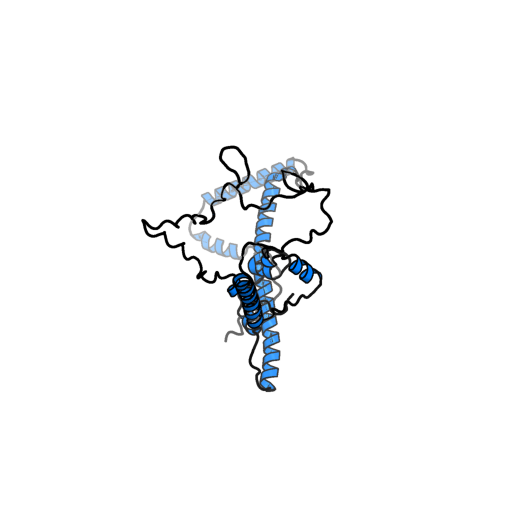00 95.12 205 LEU A CA 1
ATOM 1716 C C . LEU A 1 205 ? 9.419 -0.405 -25.857 1.00 95.12 205 LEU A C 1
ATOM 1718 O O . LEU A 1 205 ? 10.038 0.015 -26.831 1.00 95.12 205 LEU A O 1
ATOM 1722 N N . ASP A 1 206 ? 8.905 0.395 -24.922 1.00 95.31 206 ASP A N 1
ATOM 1723 C CA . ASP A 1 206 ? 8.959 1.855 -25.000 1.00 95.31 206 ASP A CA 1
ATOM 1724 C C . ASP A 1 206 ? 10.405 2.367 -24.998 1.00 95.31 206 ASP A C 1
ATOM 1726 O O . ASP A 1 206 ? 10.729 3.277 -25.757 1.00 95.31 206 ASP A O 1
ATOM 1730 N N . ARG A 1 207 ? 11.284 1.748 -24.190 1.00 96.69 207 ARG A N 1
ATOM 1731 C CA . ARG A 1 207 ? 12.724 2.050 -24.180 1.00 96.69 207 ARG A CA 1
ATOM 1732 C C . ARG A 1 207 ? 13.372 1.729 -25.518 1.00 96.69 207 ARG A C 1
ATOM 1734 O O . ARG A 1 207 ? 13.930 2.631 -26.113 1.00 96.69 207 ARG A O 1
ATOM 1741 N N . LYS A 1 208 ? 13.179 0.522 -26.062 1.00 96.25 208 LYS A N 1
ATOM 1742 C CA . LYS A 1 208 ? 13.698 0.172 -27.398 1.00 96.25 208 LYS A CA 1
ATOM 1743 C C . LYS A 1 208 ? 13.235 1.158 -28.477 1.00 96.25 208 LYS A C 1
ATOM 1745 O O . LYS A 1 208 ? 14.014 1.546 -29.338 1.00 96.25 208 LYS A O 1
ATOM 1750 N N . ALA A 1 209 ? 11.970 1.578 -28.434 1.00 96.06 209 ALA A N 1
ATOM 1751 C CA . ALA A 1 209 ? 11.433 2.558 -29.374 1.00 96.06 209 ALA A CA 1
ATOM 1752 C C . ALA A 1 209 ? 11.983 3.979 -29.149 1.00 96.06 209 ALA A C 1
ATOM 1754 O O . ALA A 1 209 ? 12.041 4.767 -30.091 1.00 96.06 209 ALA A O 1
ATOM 1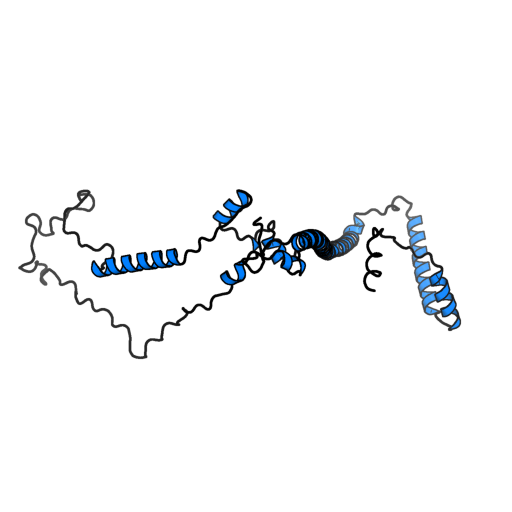755 N N . ALA A 1 210 ? 12.330 4.344 -27.914 1.00 96.19 210 ALA A N 1
ATOM 1756 C CA . ALA A 1 210 ? 13.028 5.590 -27.607 1.00 96.19 210 ALA A CA 1
ATOM 1757 C C . ALA A 1 210 ? 14.486 5.530 -28.084 1.00 96.19 210 ALA A C 1
ATOM 1759 O O . ALA A 1 210 ? 14.889 6.417 -28.821 1.00 96.19 210 ALA A O 1
ATOM 1760 N N . ASP A 1 211 ? 15.206 4.444 -27.799 1.00 95.88 211 ASP A N 1
ATOM 1761 C CA . ASP A 1 211 ? 16.593 4.228 -28.227 1.00 95.88 211 ASP A CA 1
ATOM 1762 C C . ASP A 1 211 ? 16.717 4.310 -29.760 1.00 95.88 211 ASP A C 1
ATOM 1764 O O . ASP A 1 211 ? 17.592 4.989 -30.290 1.00 95.88 211 ASP A O 1
ATOM 1768 N N . LEU A 1 212 ? 15.792 3.685 -30.503 1.00 95.25 212 LEU A N 1
ATOM 1769 C CA . LEU A 1 212 ? 15.751 3.784 -31.969 1.00 95.25 212 LEU A CA 1
ATOM 1770 C C . LEU A 1 212 ? 15.490 5.216 -32.465 1.00 95.25 212 LEU A C 1
ATOM 1772 O O . LEU A 1 212 ? 16.025 5.605 -33.503 1.00 95.25 212 LEU A O 1
ATOM 1776 N N . ARG A 1 213 ? 14.669 5.998 -31.748 1.00 95.69 213 ARG A N 1
ATOM 1777 C CA . ARG A 1 213 ? 14.430 7.418 -32.063 1.00 95.69 213 ARG A CA 1
ATOM 1778 C C . ARG A 1 213 ? 15.667 8.261 -31.774 1.00 95.69 213 ARG A C 1
ATOM 1780 O O . ARG A 1 213 ? 16.067 9.035 -32.631 1.00 95.69 213 ARG A O 1
ATOM 1787 N N . GLU A 1 214 ? 16.313 8.047 -30.633 1.00 94.25 214 GLU A N 1
ATOM 1788 C CA . GLU A 1 214 ? 17.553 8.734 -30.273 1.00 94.25 214 GLU A CA 1
ATOM 1789 C C . GLU A 1 214 ? 18.662 8.456 -31.287 1.00 94.25 214 GLU A C 1
ATOM 1791 O O . GLU A 1 214 ? 19.295 9.390 -31.768 1.00 94.25 214 GLU A O 1
ATOM 1796 N N . VAL A 1 215 ? 18.857 7.193 -31.682 1.00 91.25 215 VAL A N 1
ATOM 1797 C CA . VAL A 1 215 ? 19.836 6.837 -32.719 1.00 91.25 215 VAL A CA 1
ATOM 1798 C C . VAL A 1 215 ? 19.494 7.504 -34.047 1.00 91.25 215 VAL A C 1
ATOM 1800 O O . VAL A 1 215 ? 20.401 7.964 -34.726 1.00 91.25 215 VAL A O 1
ATOM 1803 N N . ARG A 1 216 ? 18.213 7.586 -34.423 1.00 90.62 216 ARG A N 1
ATOM 1804 C CA . ARG A 1 216 ? 17.783 8.235 -35.668 1.00 90.62 216 ARG A CA 1
ATOM 1805 C C . ARG A 1 216 ? 18.067 9.740 -35.666 1.00 90.62 216 ARG A C 1
ATOM 1807 O O . ARG A 1 216 ? 18.605 10.244 -36.649 1.00 90.62 216 ARG A O 1
ATOM 1814 N N . ASP A 1 217 ? 17.713 10.436 -34.590 1.00 91.00 217 ASP A N 1
ATOM 1815 C CA . ASP A 1 217 ? 17.802 11.898 -34.500 1.00 91.00 217 ASP A CA 1
ATOM 1816 C C . ASP A 1 217 ? 19.248 12.359 -34.250 1.00 91.00 217 ASP A C 1
ATOM 1818 O O . ASP A 1 217 ? 19.735 13.326 -34.842 1.00 91.00 217 ASP A O 1
ATOM 1822 N N . TYR A 1 218 ? 19.971 11.618 -33.409 1.00 88.62 218 TYR A N 1
ATOM 1823 C CA . TYR A 1 218 ? 21.312 11.958 -32.940 1.00 88.62 218 TYR A CA 1
ATOM 1824 C C . TYR A 1 218 ? 22.413 11.097 -33.561 1.00 88.62 218 TYR A C 1
ATOM 1826 O O . TYR A 1 218 ? 23.516 11.015 -33.016 1.00 88.62 218 TYR A O 1
ATOM 1834 N N . ILE A 1 219 ? 22.163 10.504 -34.736 1.00 86.31 219 ILE A N 1
ATOM 1835 C CA . ILE A 1 219 ? 23.160 9.682 -35.443 1.00 86.31 219 ILE A CA 1
ATOM 1836 C C . ILE A 1 219 ? 24.473 10.433 -35.690 1.00 86.31 219 ILE A C 1
ATOM 1838 O O . ILE A 1 219 ? 25.549 9.848 -35.655 1.00 86.31 219 ILE A O 1
ATOM 1842 N N . HIS A 1 220 ? 24.385 11.750 -35.882 1.00 81.81 220 HIS A N 1
ATOM 1843 C CA . HIS A 1 220 ? 25.510 12.642 -36.143 1.00 81.81 220 HIS A CA 1
ATOM 1844 C C . HIS A 1 220 ? 26.467 12.807 -34.948 1.00 81.81 220 HIS A C 1
ATOM 1846 O O . HIS A 1 220 ? 27.637 13.120 -35.154 1.00 81.81 220 HIS A O 1
ATOM 1852 N N . LEU A 1 221 ? 25.999 12.599 -33.709 1.00 84.94 221 LEU A N 1
ATOM 1853 C CA . LEU A 1 221 ? 26.847 12.643 -32.508 1.00 84.94 221 LEU A CA 1
ATOM 1854 C C . LEU A 1 221 ? 27.708 11.383 -32.374 1.00 84.94 221 LEU A C 1
ATOM 1856 O O . LEU A 1 221 ? 28.727 11.385 -31.683 1.00 84.94 221 LEU A O 1
ATOM 1860 N N . VAL A 1 222 ? 27.304 10.300 -33.039 1.00 78.31 222 VAL A N 1
ATOM 1861 C CA . VAL A 1 222 ? 28.009 9.025 -33.024 1.00 78.31 222 VAL A CA 1
ATOM 1862 C C . VAL A 1 222 ? 28.942 8.972 -34.229 1.00 78.31 222 VAL A C 1
ATOM 1864 O O . VAL A 1 222 ? 28.536 8.714 -35.360 1.00 78.31 222 VAL A O 1
ATOM 1867 N N . ARG A 1 223 ? 30.240 9.175 -33.992 1.00 72.19 223 ARG A N 1
ATOM 1868 C CA . ARG A 1 223 ? 31.263 8.858 -34.992 1.00 72.19 223 ARG A CA 1
ATOM 1869 C C . ARG A 1 223 ? 31.277 7.339 -35.179 1.00 72.19 223 ARG A C 1
ATOM 1871 O O . ARG A 1 223 ? 31.517 6.615 -34.215 1.00 72.19 223 ARG A O 1
ATOM 1878 N N . ALA A 1 224 ? 30.998 6.850 -36.392 1.00 67.31 224 ALA A N 1
ATOM 1879 C CA . ALA A 1 224 ? 31.002 5.413 -36.664 1.00 67.31 224 ALA A CA 1
ATOM 1880 C C . ALA A 1 224 ? 32.341 4.798 -36.201 1.00 67.31 224 ALA A C 1
ATOM 1882 O O . ALA A 1 224 ? 33.388 5.397 -36.453 1.00 67.31 224 ALA A O 1
ATOM 1883 N N . PRO A 1 225 ? 32.355 3.611 -35.569 1.00 65.31 225 PRO A N 1
ATOM 1884 C CA . PRO A 1 225 ? 33.590 2.989 -35.077 1.00 65.31 225 PRO A CA 1
ATOM 1885 C C . PRO A 1 225 ? 34.618 2.701 -36.191 1.00 65.31 225 PRO A C 1
ATOM 1887 O O . PRO A 1 225 ? 35.796 2.520 -35.908 1.00 65.31 225 PRO A O 1
ATOM 1890 N N . ASN A 1 226 ? 34.191 2.724 -37.461 1.00 58.25 226 ASN A N 1
ATOM 1891 C CA . ASN A 1 226 ? 35.048 2.612 -38.644 1.00 58.25 226 ASN A CA 1
ATOM 1892 C C . ASN A 1 226 ? 35.465 3.965 -39.255 1.00 58.25 226 ASN A C 1
ATOM 1894 O O . ASN A 1 226 ? 36.185 3.969 -40.240 1.00 58.25 226 ASN A O 1
ATOM 1898 N N . ALA A 1 227 ? 35.038 5.113 -38.725 1.00 59.84 227 ALA A N 1
ATOM 1899 C CA . ALA A 1 227 ? 35.337 6.426 -39.313 1.00 59.84 227 ALA A CA 1
ATOM 1900 C C . ALA A 1 227 ? 36.789 6.901 -39.088 1.00 59.84 227 ALA A C 1
ATOM 1902 O O . ALA A 1 227 ? 37.152 7.994 -39.517 1.00 59.84 227 ALA A O 1
ATOM 1903 N N . THR A 1 228 ? 37.616 6.108 -38.401 1.00 54.59 228 THR A N 1
ATOM 1904 C CA . THR A 1 228 ? 39.083 6.240 -38.387 1.00 54.59 228 THR A CA 1
ATOM 1905 C C . THR A 1 228 ? 39.767 5.411 -39.475 1.00 54.59 228 THR A C 1
ATOM 1907 O O . THR A 1 228 ? 40.966 5.572 -39.684 1.00 54.59 228 THR A O 1
ATOM 1910 N N . LYS A 1 229 ? 39.032 4.537 -40.174 1.00 57.12 229 LYS A N 1
ATOM 1911 C CA . LYS A 1 229 ? 39.518 3.837 -41.366 1.00 57.12 229 LYS A CA 1
ATOM 1912 C C . LYS A 1 229 ? 39.380 4.769 -42.577 1.00 57.12 229 LYS A C 1
ATOM 1914 O O . LYS A 1 229 ? 38.448 5.580 -42.598 1.00 57.12 229 LYS A O 1
ATOM 1919 N N . PRO A 1 230 ? 40.308 4.716 -43.548 1.00 54.56 230 PRO A N 1
ATOM 1920 C CA . PRO A 1 230 ? 40.294 5.620 -44.694 1.00 54.56 230 PRO A CA 1
ATOM 1921 C C . PRO A 1 230 ? 38.954 5.534 -45.442 1.00 54.56 230 PRO A C 1
ATOM 1923 O O . PRO A 1 230 ? 38.374 4.457 -45.574 1.00 54.56 230 PRO A O 1
ATOM 1926 N N . MET A 1 231 ? 38.465 6.683 -45.927 1.00 55.00 231 MET A N 1
ATOM 1927 C CA . MET A 1 231 ? 37.170 6.851 -46.617 1.00 55.00 231 MET A CA 1
ATOM 1928 C C . MET A 1 231 ? 36.903 5.809 -47.721 1.00 55.00 231 MET A C 1
ATOM 1930 O O . MET A 1 231 ? 35.755 5.435 -47.961 1.00 55.00 231 MET A O 1
ATOM 1934 N N . GLU A 1 232 ? 37.964 5.304 -48.346 1.00 61.84 232 GLU A N 1
ATOM 1935 C CA . GLU A 1 232 ? 37.945 4.308 -49.420 1.00 61.84 232 GLU A CA 1
ATOM 1936 C C . GLU A 1 232 ? 37.297 2.978 -49.002 1.00 61.84 232 GLU A C 1
ATOM 1938 O O . GLU A 1 232 ? 36.536 2.384 -49.767 1.00 61.84 232 GLU A O 1
ATOM 1943 N N . GLU A 1 233 ? 37.519 2.521 -47.766 1.00 56.47 233 GLU A N 1
ATOM 1944 C CA . GLU A 1 233 ? 36.931 1.268 -47.275 1.00 56.47 233 GLU A CA 1
ATOM 1945 C C . GLU A 1 233 ? 35.416 1.388 -47.062 1.00 56.47 233 GLU A C 1
ATOM 1947 O O . GLU A 1 233 ? 34.673 0.425 -47.259 1.00 56.47 233 GLU A O 1
ATOM 1952 N N . ILE A 1 234 ? 34.939 2.583 -46.704 1.00 58.06 234 ILE A N 1
ATOM 1953 C CA . ILE A 1 234 ? 33.517 2.855 -46.469 1.00 58.06 234 ILE A CA 1
ATOM 1954 C C . ILE A 1 234 ? 32.760 2.877 -47.803 1.00 58.06 234 ILE A C 1
ATOM 1956 O O . ILE A 1 234 ? 31.701 2.254 -47.910 1.00 58.06 234 ILE A O 1
ATOM 1960 N N . GLU A 1 235 ? 33.321 3.513 -48.837 1.00 68.06 235 GLU A N 1
ATOM 1961 C CA . GLU A 1 235 ? 32.743 3.501 -50.186 1.00 68.06 235 GLU A CA 1
ATOM 1962 C C . GLU A 1 235 ? 32.683 2.094 -50.791 1.00 68.06 235 GLU A C 1
ATOM 1964 O O . GLU A 1 235 ? 31.683 1.733 -51.417 1.00 68.06 235 GLU A O 1
ATOM 1969 N N . MET A 1 236 ? 33.728 1.281 -50.607 1.00 65.00 236 MET A N 1
ATOM 1970 C CA . MET A 1 236 ? 33.742 -0.097 -51.108 1.00 65.00 236 MET A CA 1
ATOM 1971 C C . MET A 1 236 ? 32.646 -0.946 -50.463 1.00 65.00 236 MET A C 1
ATOM 1973 O O . MET A 1 236 ? 31.969 -1.712 -51.153 1.00 65.00 236 MET A O 1
ATOM 1977 N N . VAL A 1 237 ? 32.424 -0.785 -49.157 1.00 66.31 237 VAL A N 1
ATOM 1978 C CA . VAL A 1 237 ? 31.365 -1.501 -48.437 1.00 66.31 237 VAL A CA 1
ATOM 1979 C C . VAL A 1 237 ? 29.978 -1.017 -48.867 1.00 66.31 237 VAL A C 1
ATOM 1981 O O . VAL A 1 237 ? 29.098 -1.845 -49.088 1.00 66.31 237 VAL A O 1
ATOM 1984 N N . GLN A 1 238 ? 29.774 0.289 -49.065 1.00 67.12 238 GLN A N 1
ATOM 1985 C CA . GLN A 1 238 ? 28.501 0.829 -49.561 1.00 67.12 238 GLN A CA 1
ATOM 1986 C C . GLN A 1 238 ? 28.179 0.345 -50.982 1.00 67.12 238 GLN A C 1
ATOM 1988 O O . GLN A 1 238 ? 27.070 -0.131 -51.225 1.00 67.12 238 GLN A O 1
ATOM 1993 N N . LYS A 1 239 ? 29.163 0.362 -51.893 1.00 73.75 239 LYS A N 1
ATOM 1994 C CA . LYS A 1 239 ? 29.029 -0.191 -53.253 1.00 73.75 239 LYS A CA 1
ATOM 1995 C C . LYS A 1 239 ? 28.763 -1.703 -53.230 1.00 73.75 239 LYS A C 1
ATOM 1997 O O . LYS A 1 239 ? 28.023 -2.205 -54.070 1.00 73.75 239 LYS A O 1
ATOM 2002 N N . ALA A 1 240 ? 29.324 -2.440 -52.268 1.00 65.88 240 ALA A N 1
ATOM 2003 C CA . ALA A 1 240 ? 29.060 -3.870 -52.100 1.00 65.88 240 ALA A CA 1
ATOM 2004 C C . ALA A 1 240 ? 27.653 -4.167 -51.545 1.00 65.88 240 ALA A C 1
ATOM 2006 O O . ALA A 1 240 ? 27.062 -5.180 -51.915 1.00 65.88 240 ALA A O 1
ATOM 2007 N N . ILE A 1 241 ? 27.108 -3.303 -50.681 1.00 67.94 241 ILE A N 1
ATOM 2008 C CA . ILE A 1 241 ? 25.735 -3.425 -50.165 1.00 67.94 241 ILE A CA 1
ATOM 2009 C C . ILE A 1 241 ? 24.720 -3.104 -51.267 1.00 67.94 241 ILE A C 1
ATOM 2011 O O . ILE A 1 241 ? 23.817 -3.904 -51.480 1.00 67.94 241 ILE A O 1
ATOM 2015 N N . GLN A 1 242 ? 24.920 -2.018 -52.022 1.00 70.19 242 GLN A N 1
ATOM 2016 C CA . GLN A 1 242 ? 24.056 -1.654 -53.154 1.00 70.19 242 GLN A CA 1
ATOM 2017 C C . GLN A 1 242 ? 24.020 -2.756 -54.216 1.00 70.19 242 GLN A C 1
ATOM 2019 O O . GLN A 1 242 ? 22.941 -3.188 -54.602 1.00 70.19 242 GLN A O 1
ATOM 2024 N N . LYS A 1 243 ? 25.180 -3.315 -54.592 1.00 71.25 243 LYS A N 1
ATOM 2025 C CA . LYS A 1 243 ? 25.234 -4.469 -55.503 1.00 71.25 243 LYS A CA 1
ATOM 2026 C C . LYS A 1 243 ? 24.474 -5.682 -54.965 1.00 71.25 243 LYS A C 1
ATOM 2028 O O . LYS A 1 243 ? 23.773 -6.335 -55.719 1.00 71.25 243 LYS A O 1
ATOM 2033 N N . ARG A 1 244 ? 24.558 -5.977 -53.661 1.00 60.44 244 ARG A N 1
ATOM 2034 C CA . ARG A 1 244 ? 23.807 -7.092 -53.051 1.00 60.44 244 ARG A CA 1
ATOM 2035 C C . ARG A 1 244 ? 22.299 -6.852 -53.012 1.00 60.44 244 ARG A C 1
ATOM 2037 O O . ARG A 1 244 ? 21.545 -7.816 -53.119 1.00 60.44 244 ARG A O 1
ATOM 2044 N N . GLU A 1 245 ? 21.865 -5.610 -52.821 1.00 62.56 245 GLU A N 1
ATOM 2045 C CA . GLU A 1 245 ? 20.450 -5.233 -52.882 1.00 62.56 245 GLU A CA 1
ATOM 2046 C C . GLU A 1 245 ? 19.927 -5.318 -54.320 1.00 62.56 245 GLU A C 1
ATOM 2048 O O . GLU A 1 245 ? 18.887 -5.933 -54.536 1.00 62.56 245 GLU A O 1
ATOM 2053 N N . GLU A 1 246 ? 20.685 -4.826 -55.303 1.00 64.25 246 GLU A N 1
ATOM 2054 C CA . GLU A 1 246 ? 20.386 -4.949 -56.737 1.00 64.25 246 GLU A CA 1
ATOM 2055 C C . GLU A 1 246 ? 20.356 -6.417 -57.199 1.00 64.25 246 GLU A C 1
ATOM 2057 O O . GLU A 1 246 ? 19.415 -6.832 -57.877 1.00 64.25 246 GLU A O 1
ATOM 2062 N N . ASP A 1 247 ? 21.322 -7.235 -56.769 1.00 54.88 247 ASP A N 1
ATOM 2063 C CA . ASP A 1 247 ? 21.383 -8.677 -57.043 1.00 54.88 247 ASP A CA 1
ATOM 2064 C C . ASP A 1 247 ? 20.222 -9.429 -56.370 1.00 54.88 247 ASP A C 1
ATOM 2066 O O . ASP A 1 247 ? 19.640 -10.352 -56.947 1.00 54.88 247 ASP A O 1
ATOM 2070 N N . GLY A 1 248 ? 19.843 -9.027 -55.153 1.00 59.47 248 GLY A N 1
ATOM 2071 C CA . GLY A 1 248 ? 18.679 -9.555 -54.440 1.00 59.47 248 GLY A CA 1
ATOM 2072 C C . GLY A 1 248 ? 17.355 -9.190 -55.117 1.00 59.47 248 GLY A C 1
ATOM 2073 O O . GLY A 1 248 ? 16.443 -10.018 -55.185 1.00 59.47 248 GLY A O 1
ATOM 2074 N N . GLU A 1 249 ? 17.258 -7.983 -55.672 1.00 55.97 249 GLU A N 1
ATOM 2075 C CA . GLU A 1 249 ? 16.095 -7.508 -56.420 1.00 55.97 249 GLU A CA 1
ATOM 2076 C C . GLU A 1 249 ? 15.998 -8.163 -57.813 1.00 55.97 249 GLU A C 1
ATOM 2078 O O . GLU A 1 249 ? 14.901 -8.504 -58.264 1.00 55.97 249 GLU A O 1
ATOM 2083 N N . LEU A 1 250 ? 17.133 -8.425 -58.473 1.00 52.34 250 LEU A N 1
ATOM 2084 C CA . LEU A 1 250 ? 17.228 -9.223 -59.704 1.00 52.34 250 LEU A CA 1
ATOM 2085 C C . LEU A 1 250 ? 16.814 -10.683 -59.466 1.00 52.34 250 LEU A C 1
ATOM 2087 O O . LEU A 1 250 ? 16.048 -11.242 -60.251 1.00 52.34 250 LEU A O 1
ATOM 2091 N N . LEU A 1 251 ? 17.235 -11.289 -58.351 1.00 49.81 251 LEU A N 1
ATOM 2092 C CA . LEU A 1 251 ? 16.817 -12.640 -57.952 1.00 49.81 251 LEU A CA 1
ATOM 2093 C C . LEU A 1 251 ? 15.321 -12.724 -57.604 1.00 49.81 251 LEU A C 1
ATOM 2095 O O . LEU A 1 251 ? 14.694 -13.754 -57.858 1.00 49.81 251 LEU A O 1
ATOM 2099 N N . ALA A 1 252 ? 14.731 -11.651 -57.069 1.00 54.62 252 ALA A N 1
ATOM 2100 C CA . ALA A 1 252 ? 13.291 -11.561 -56.831 1.00 54.62 252 ALA A CA 1
ATOM 2101 C C . ALA A 1 252 ? 12.485 -11.404 -58.137 1.00 54.62 252 ALA A C 1
ATOM 2103 O O . ALA A 1 252 ? 11.413 -11.997 -58.265 1.00 54.62 252 ALA A O 1
ATOM 2104 N N . LYS A 1 253 ? 13.012 -10.669 -59.128 1.00 56.41 253 LYS A N 1
ATOM 2105 C CA . LYS A 1 253 ? 12.396 -10.485 -60.460 1.00 56.41 253 LYS A CA 1
ATOM 2106 C C . LYS A 1 253 ? 12.476 -11.740 -61.345 1.00 56.41 253 LYS A C 1
ATOM 2108 O O . LYS A 1 253 ? 11.603 -11.944 -62.181 1.00 56.41 253 LYS A O 1
ATOM 2113 N N . VAL A 1 254 ? 13.463 -12.615 -61.130 1.00 49.06 254 VAL A N 1
ATOM 2114 C CA . VAL A 1 254 ? 13.629 -13.905 -61.846 1.00 49.06 254 VAL A CA 1
ATOM 2115 C C . VAL A 1 254 ? 12.843 -15.060 -61.179 1.00 49.06 254 VAL A C 1
ATOM 2117 O O . VAL A 1 254 ? 12.971 -16.232 -61.534 1.00 49.06 254 VAL A O 1
ATOM 2120 N N . GLY A 1 255 ? 11.973 -14.769 -60.210 1.00 43.12 255 GLY A N 1
ATOM 2121 C CA . GLY A 1 255 ? 11.238 -15.788 -59.467 1.00 43.12 255 GLY A CA 1
ATOM 2122 C C . GLY A 1 255 ? 10.309 -16.683 -60.309 1.00 43.12 255 GLY A C 1
ATOM 2123 O O . GLY A 1 255 ? 9.240 -16.254 -60.725 1.00 43.12 255 GLY A O 1
ATOM 2124 N N . THR A 1 256 ? 10.644 -17.981 -60.344 1.00 43.50 256 THR A N 1
ATOM 2125 C CA . THR A 1 256 ? 9.754 -19.169 -60.252 1.00 43.50 256 THR A CA 1
ATOM 2126 C C . THR A 1 256 ? 9.445 -20.003 -61.512 1.00 43.50 256 THR A C 1
ATOM 2128 O O . THR A 1 256 ? 8.419 -19.860 -62.163 1.00 43.50 256 THR A O 1
ATOM 2131 N N . THR A 1 257 ? 10.232 -21.071 -61.717 1.00 39.25 257 THR A N 1
ATOM 2132 C CA . THR A 1 257 ? 9.669 -22.377 -62.116 1.00 39.25 257 THR A CA 1
ATOM 2133 C C . THR A 1 257 ? 9.616 -23.292 -60.893 1.00 39.25 257 THR A C 1
ATOM 2135 O O . THR A 1 257 ? 10.588 -23.424 -60.150 1.00 39.25 257 THR A O 1
ATOM 2138 N N . VAL A 1 258 ? 8.463 -23.925 -60.703 1.00 46.97 258 VAL A N 1
ATOM 2139 C CA . VAL A 1 258 ? 7.905 -24.561 -59.492 1.00 46.97 258 VAL A CA 1
ATOM 2140 C C . VAL A 1 258 ? 8.785 -25.625 -58.786 1.00 46.97 258 VAL A C 1
ATOM 2142 O O . VAL A 1 258 ? 8.484 -26.023 -57.662 1.00 46.97 258 VAL A O 1
ATOM 2145 N N . ALA A 1 259 ? 9.919 -26.051 -59.350 1.00 46.75 259 ALA A N 1
ATOM 2146 C CA . ALA A 1 259 ? 10.764 -27.120 -58.798 1.00 46.75 259 ALA A CA 1
ATOM 2147 C C . ALA A 1 259 ? 11.715 -26.700 -57.648 1.00 46.75 259 ALA A C 1
ATOM 2149 O O . ALA A 1 259 ? 12.190 -27.556 -56.897 1.00 46.75 259 ALA A O 1
ATOM 2150 N N . THR A 1 260 ? 11.996 -25.407 -57.453 1.00 50.12 260 THR A N 1
ATOM 2151 C CA . THR A 1 260 ? 12.964 -24.946 -56.431 1.00 50.12 260 THR A CA 1
ATOM 2152 C C . THR A 1 260 ? 12.355 -24.713 -55.044 1.00 50.12 260 THR A C 1
ATOM 2154 O O . THR A 1 260 ? 13.093 -24.624 -54.061 1.00 50.12 260 THR A O 1
ATOM 2157 N N . THR A 1 261 ? 11.026 -24.714 -54.904 1.00 48.22 261 THR A N 1
ATOM 2158 C CA . THR A 1 261 ? 10.338 -24.417 -53.631 1.00 48.22 261 THR A CA 1
ATOM 2159 C C . THR A 1 261 ? 10.532 -25.512 -52.572 1.00 48.22 261 THR A C 1
ATOM 2161 O O . THR A 1 261 ? 10.723 -25.201 -51.393 1.00 48.22 261 THR A O 1
ATOM 2164 N N . LYS A 1 262 ? 10.621 -26.794 -52.968 1.00 48.03 262 LYS A N 1
ATOM 2165 C CA . LYS A 1 262 ? 10.947 -27.895 -52.037 1.00 48.03 262 LYS A CA 1
ATOM 2166 C C . LYS A 1 262 ? 12.399 -27.838 -51.545 1.00 48.03 262 LYS A C 1
ATOM 2168 O O . LYS A 1 262 ? 12.625 -28.008 -50.347 1.00 48.03 262 LYS A O 1
ATOM 2173 N N . LYS A 1 263 ? 13.372 -27.517 -52.410 1.00 44.56 263 LYS A N 1
ATOM 2174 C CA . LYS A 1 263 ? 14.792 -27.368 -52.017 1.00 44.56 263 LYS A CA 1
ATOM 2175 C C . LYS A 1 263 ? 15.051 -26.111 -51.175 1.00 44.56 263 LYS A C 1
ATOM 2177 O O . LYS A 1 263 ? 15.806 -26.197 -50.213 1.00 44.56 263 LYS A O 1
ATOM 2182 N N . LEU A 1 264 ? 14.375 -24.991 -51.445 1.00 47.62 264 LEU A N 1
ATOM 2183 C CA . LEU A 1 264 ? 14.448 -23.773 -50.619 1.00 47.62 264 LEU A CA 1
ATOM 2184 C C . LEU A 1 264 ? 13.815 -23.963 -49.230 1.00 47.62 264 LEU A C 1
ATOM 2186 O O . LEU A 1 264 ? 14.351 -23.462 -48.242 1.00 47.62 264 LEU A O 1
ATOM 2190 N N . SER A 1 265 ? 12.739 -24.755 -49.117 1.00 50.44 265 SER A N 1
ATOM 2191 C CA . SER A 1 265 ? 12.173 -25.131 -47.810 1.00 50.44 265 SER A CA 1
ATOM 2192 C C . SER A 1 265 ? 13.109 -26.044 -46.997 1.00 50.44 265 SER A C 1
ATOM 2194 O O . SER A 1 265 ? 13.182 -25.919 -45.776 1.00 50.44 265 SER A O 1
ATOM 2196 N N . ALA A 1 266 ? 13.889 -26.901 -47.670 1.00 47.47 266 ALA A N 1
ATOM 2197 C CA . ALA A 1 266 ? 14.903 -27.756 -47.052 1.00 47.47 266 ALA A CA 1
ATOM 2198 C C . ALA A 1 266 ? 16.198 -27.001 -46.687 1.00 47.47 266 ALA A C 1
ATOM 2200 O O . ALA A 1 266 ? 16.815 -27.318 -45.673 1.00 47.47 266 ALA A O 1
ATOM 2201 N N . LEU A 1 267 ? 16.591 -25.970 -47.448 1.00 44.78 267 LEU A N 1
ATOM 2202 C CA . LEU A 1 267 ? 17.734 -25.107 -47.115 1.00 44.78 267 LEU A CA 1
ATOM 2203 C C . LEU A 1 267 ? 17.415 -24.134 -45.968 1.00 44.78 267 LEU A C 1
ATOM 2205 O O . LEU A 1 267 ? 18.270 -23.893 -45.122 1.00 44.78 267 LEU A O 1
ATOM 2209 N N . ARG A 1 268 ? 16.161 -23.666 -45.854 1.00 48.91 268 ARG A N 1
ATOM 2210 C CA . ARG A 1 268 ? 15.676 -22.934 -44.665 1.00 48.91 268 ARG A CA 1
ATOM 2211 C C . ARG A 1 268 ? 15.712 -23.771 -43.381 1.00 48.91 268 ARG A C 1
ATOM 2213 O O . ARG A 1 268 ? 15.766 -23.195 -42.303 1.00 48.91 268 ARG A O 1
ATOM 2220 N N . ARG A 1 269 ? 15.729 -25.106 -43.485 1.00 49.00 269 ARG A N 1
ATOM 2221 C CA . ARG A 1 269 ? 15.921 -26.025 -42.346 1.00 49.00 269 ARG A CA 1
ATOM 2222 C C . ARG A 1 269 ? 17.398 -26.273 -41.996 1.00 49.00 269 ARG A C 1
ATOM 2224 O O . ARG A 1 269 ? 17.659 -26.907 -40.983 1.00 49.00 269 ARG A O 1
ATOM 2231 N N . ARG A 1 270 ? 18.352 -25.798 -42.812 1.00 49.03 270 ARG A N 1
ATOM 2232 C CA . ARG A 1 270 ? 19.809 -25.958 -42.606 1.00 49.03 270 ARG A CA 1
ATOM 2233 C C . ARG A 1 270 ? 20.565 -24.650 -42.347 1.00 49.03 270 ARG A C 1
ATOM 2235 O O . ARG A 1 270 ? 21.767 -24.700 -42.111 1.00 49.03 270 ARG A O 1
ATOM 2242 N N . ALA A 1 271 ? 19.902 -23.495 -42.372 1.00 40.69 271 ALA A N 1
ATOM 2243 C CA . ALA A 1 271 ? 20.493 -22.278 -41.824 1.00 40.69 271 ALA A CA 1
ATOM 2244 C C . ALA A 1 271 ? 20.616 -22.440 -40.298 1.00 40.69 271 ALA A C 1
ATOM 2246 O O . ALA A 1 271 ? 19.647 -22.904 -39.687 1.00 40.69 271 ALA A O 1
ATOM 2247 N N . PRO A 1 272 ? 21.755 -22.086 -39.669 1.00 41.53 272 PRO A N 1
ATOM 2248 C CA . PRO A 1 272 ? 21.844 -22.098 -38.220 1.00 41.53 272 PRO A CA 1
ATOM 2249 C C . PRO A 1 272 ? 20.794 -21.122 -37.709 1.00 41.53 272 PRO A C 1
ATOM 2251 O O . PRO A 1 272 ? 20.856 -19.914 -37.946 1.00 41.53 272 PRO A O 1
ATOM 2254 N N . LYS A 1 273 ? 19.777 -21.670 -37.055 1.00 35.53 273 LYS A N 1
ATOM 2255 C CA . LYS A 1 273 ? 18.839 -20.891 -36.273 1.00 35.53 273 LYS A CA 1
ATOM 2256 C C . LYS A 1 273 ? 19.708 -20.198 -35.230 1.00 35.53 273 LYS A C 1
ATOM 2258 O O . LYS A 1 273 ? 20.281 -20.867 -34.376 1.00 35.53 273 LYS A O 1
ATOM 2263 N N . ILE A 1 274 ? 19.887 -18.884 -35.345 1.00 40.28 274 ILE A N 1
ATOM 2264 C CA . ILE A 1 274 ? 20.414 -18.102 -34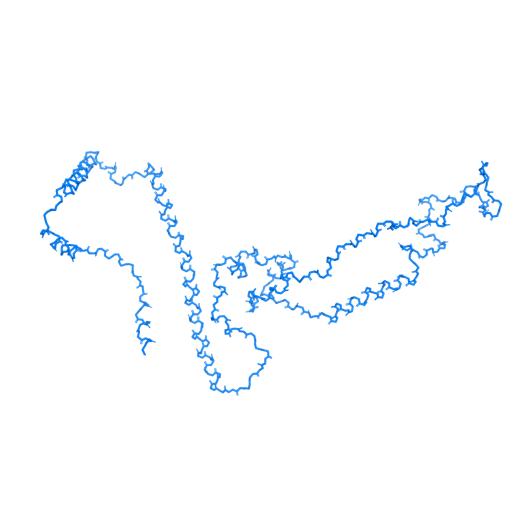.229 1.00 40.28 274 ILE A CA 1
ATOM 2265 C C . ILE A 1 274 ? 19.281 -18.106 -33.211 1.00 40.28 274 ILE A C 1
ATOM 2267 O O . ILE A 1 274 ? 18.412 -17.236 -33.192 1.00 40.28 274 ILE A O 1
ATOM 2271 N N . GLU A 1 275 ? 19.231 -19.182 -32.436 1.00 33.53 275 GLU A N 1
ATOM 2272 C CA . GLU A 1 275 ? 18.521 -19.208 -31.180 1.00 33.53 275 GLU A CA 1
ATOM 2273 C C . GLU A 1 275 ? 19.279 -18.236 -30.293 1.00 33.53 275 GLU A C 1
ATOM 2275 O O . GLU A 1 275 ? 20.340 -18.533 -29.753 1.00 33.53 275 GLU A O 1
ATOM 2280 N N . VAL A 1 276 ? 18.751 -17.018 -30.189 1.00 36.53 276 VAL A N 1
ATOM 2281 C CA . VAL A 1 276 ? 19.005 -16.227 -28.997 1.00 36.53 276 VAL A CA 1
ATOM 2282 C C . VAL A 1 276 ? 18.316 -16.998 -27.883 1.00 36.53 276 VAL A C 1
ATOM 2284 O O . VAL A 1 276 ? 17.122 -16.829 -27.637 1.00 36.53 276 VAL A O 1
ATOM 2287 N N . THR A 1 277 ? 19.065 -17.903 -27.260 1.00 30.08 277 THR A N 1
ATOM 2288 C CA . THR A 1 277 ? 18.744 -18.448 -25.953 1.00 30.08 277 THR A CA 1
ATOM 2289 C C . THR A 1 277 ? 18.729 -17.259 -25.003 1.00 30.08 277 THR A C 1
ATOM 2291 O O . THR A 1 277 ? 19.744 -16.855 -24.442 1.00 30.08 277 THR A O 1
ATOM 2294 N N . MET A 1 278 ? 17.561 -16.641 -24.841 1.00 39.12 278 MET A N 1
ATOM 2295 C CA . MET A 1 278 ? 17.246 -16.130 -23.525 1.00 39.12 278 MET A CA 1
ATOM 2296 C C . MET A 1 278 ? 17.233 -17.364 -22.640 1.00 39.12 278 MET A C 1
ATOM 2298 O O . MET A 1 278 ? 16.387 -18.231 -22.834 1.00 39.12 278 MET A O 1
ATOM 2302 N N . GLU A 1 279 ? 18.197 -17.468 -21.733 1.00 34.34 279 GLU A N 1
ATOM 2303 C CA . GLU A 1 279 ? 18.120 -18.387 -20.607 1.00 34.34 279 GLU A CA 1
ATOM 2304 C C . GLU A 1 279 ? 16.850 -18.034 -19.817 1.00 34.34 279 GLU A C 1
ATOM 2306 O O . GLU A 1 279 ? 16.839 -17.230 -18.884 1.00 34.34 279 GLU A O 1
ATOM 2311 N N . THR A 1 280 ? 15.721 -18.581 -20.254 1.00 39.91 280 THR A N 1
ATOM 2312 C CA . THR A 1 280 ? 14.567 -18.813 -19.409 1.00 39.91 280 THR A CA 1
ATOM 2313 C C . THR A 1 280 ? 15.024 -19.879 -18.438 1.00 39.91 280 THR A C 1
ATOM 2315 O O . THR A 1 280 ? 15.095 -21.051 -18.790 1.00 39.91 280 THR A O 1
ATOM 2318 N N . SER A 1 281 ? 15.412 -19.447 -17.242 1.00 39.22 281 SER A N 1
ATOM 2319 C CA . SER A 1 281 ? 15.640 -20.353 -16.125 1.00 39.22 281 SER A CA 1
ATOM 2320 C C . SER A 1 281 ? 14.389 -21.207 -15.922 1.00 39.22 281 SER A C 1
ATOM 2322 O O . SER A 1 281 ? 13.323 -20.704 -15.564 1.00 39.22 281 SER A O 1
ATOM 2324 N N . ASP A 1 282 ? 14.555 -22.487 -16.233 1.00 45.34 282 ASP A N 1
ATOM 2325 C CA . ASP A 1 282 ? 13.774 -23.665 -15.879 1.00 45.34 282 ASP A CA 1
ATOM 2326 C C . ASP A 1 282 ? 12.620 -23.402 -14.900 1.00 45.34 282 ASP A C 1
ATOM 2328 O O . ASP A 1 282 ? 12.817 -23.283 -13.688 1.00 45.34 282 ASP A O 1
ATOM 2332 N N . ASN A 1 283 ? 11.388 -23.308 -15.415 1.00 46.38 283 ASN A N 1
ATOM 2333 C CA . ASN A 1 283 ? 10.178 -23.494 -14.598 1.00 46.38 283 ASN A CA 1
ATOM 2334 C C . ASN A 1 283 ? 8.880 -23.775 -15.382 1.00 46.38 283 ASN A C 1
ATOM 2336 O O . ASN A 1 283 ? 7.795 -23.631 -14.819 1.00 46.38 283 ASN A O 1
ATOM 2340 N N . GLU A 1 284 ? 8.954 -24.189 -16.652 1.00 43.44 284 GLU A N 1
ATOM 2341 C CA . GLU A 1 284 ? 7.755 -24.497 -17.458 1.00 43.44 284 GLU A CA 1
ATOM 2342 C C . GLU A 1 284 ? 7.539 -25.994 -17.748 1.00 43.44 284 GLU A C 1
ATOM 2344 O O . GLU A 1 284 ? 6.501 -26.348 -18.287 1.00 43.44 284 GLU A O 1
ATOM 2349 N N . GLN A 1 285 ? 8.414 -26.901 -17.294 1.00 39.59 285 GLN A N 1
ATOM 2350 C CA . GLN A 1 285 ? 8.234 -28.354 -17.499 1.00 39.59 285 GLN A CA 1
ATOM 2351 C C . GLN A 1 285 ? 7.528 -29.105 -16.352 1.00 39.59 285 GLN A C 1
ATOM 2353 O O . GLN A 1 285 ? 7.413 -30.319 -16.401 1.00 39.59 285 GLN A O 1
ATOM 2358 N N . MET A 1 286 ? 7.005 -28.411 -15.337 1.00 39.25 286 MET A N 1
ATOM 2359 C CA . MET A 1 286 ? 6.301 -29.038 -14.198 1.00 39.25 286 MET A CA 1
ATOM 2360 C C . MET A 1 286 ? 4.770 -28.864 -14.237 1.00 39.25 286 MET A C 1
ATOM 2362 O O . MET A 1 286 ? 4.110 -29.122 -13.238 1.00 39.25 286 MET A O 1
ATOM 2366 N N . LEU A 1 287 ? 4.187 -28.350 -15.330 1.00 52.72 287 LEU A N 1
ATOM 2367 C CA . LEU A 1 287 ? 2.750 -28.019 -15.384 1.00 52.72 287 LEU A CA 1
ATOM 2368 C C . LEU A 1 287 ? 1.936 -28.777 -16.441 1.00 52.72 287 LEU A C 1
ATOM 2370 O O . LEU A 1 287 ? 0.731 -28.552 -16.516 1.00 52.72 287 LEU A O 1
ATOM 2374 N N . GLU A 1 288 ? 2.541 -29.692 -17.200 1.00 43.66 288 GLU A N 1
ATOM 2375 C CA . GLU A 1 288 ? 1.798 -30.555 -18.137 1.00 43.66 288 GLU A CA 1
ATOM 2376 C C . GLU A 1 288 ? 1.684 -32.021 -17.688 1.00 43.66 288 GLU A C 1
ATOM 2378 O O . GLU A 1 288 ? 0.919 -32.765 -18.291 1.00 43.66 288 GLU A O 1
ATOM 2383 N N . GLU A 1 289 ? 2.323 -32.421 -16.581 1.00 44.59 289 GLU A N 1
ATOM 2384 C CA . GLU A 1 289 ? 2.153 -33.770 -16.002 1.00 44.59 289 GLU A CA 1
ATOM 2385 C C . GLU A 1 289 ? 1.126 -33.838 -14.850 1.00 44.59 289 GLU A C 1
ATOM 2387 O O . GLU A 1 289 ? 0.706 -34.927 -14.484 1.00 44.59 289 GLU A O 1
ATOM 2392 N N . ASP A 1 290 ? 0.627 -32.701 -14.343 1.00 46.66 290 ASP A N 1
ATOM 2393 C CA . ASP A 1 290 ? -0.354 -32.649 -13.233 1.00 46.66 290 ASP A CA 1
ATOM 2394 C C . ASP A 1 290 ? -1.818 -32.439 -13.702 1.00 46.66 290 ASP A C 1
ATOM 2396 O O . ASP A 1 290 ? -2.693 -32.059 -12.919 1.00 46.66 290 ASP A O 1
ATOM 2400 N N . MET A 1 291 ? -2.100 -32.647 -14.993 1.00 48.31 291 MET A N 1
ATOM 2401 C CA . MET A 1 291 ? -3.456 -32.597 -15.577 1.00 48.31 291 MET A CA 1
ATOM 2402 C C . MET A 1 291 ? -3.926 -33.956 -16.134 1.00 48.31 291 MET A C 1
ATOM 2404 O O . MET A 1 291 ? -4.809 -33.996 -16.994 1.00 48.31 291 MET A O 1
ATOM 2408 N N . ALA A 1 292 ? -3.375 -35.058 -15.616 1.00 40.44 292 ALA A N 1
ATOM 2409 C CA . ALA A 1 292 ? -3.894 -36.416 -15.786 1.00 40.44 292 ALA A CA 1
ATOM 2410 C C . ALA A 1 292 ? -4.128 -37.073 -14.419 1.00 40.44 292 ALA A C 1
ATOM 2412 O O . ALA A 1 292 ? -3.253 -36.926 -13.537 1.00 40.44 292 ALA A O 1
#

pLDDT: mean 71.23, std 20.01, range [30.08, 97.94]